Protein AF-A0A1G0W9W9-F1 (afdb_monomer)

Solvent-accessible surface area (backbone atoms only — not comparable to full-atom values): 16461 Å² total; per-residue (Å²): 134,57,73,71,57,54,53,54,52,51,52,52,53,52,51,53,50,53,55,48,58,67,62,66,72,77,67,80,87,72,72,80,89,82,74,87,64,84,67,51,74,47,77,46,86,57,93,83,58,55,64,59,57,55,65,67,65,47,55,90,86,20,30,34,41,38,35,51,58,40,80,44,78,30,82,60,52,39,74,47,72,62,41,34,35,32,45,37,36,29,86,69,15,29,45,29,48,43,72,65,49,23,41,17,54,31,35,37,27,40,87,48,90,68,68,84,51,76,32,38,46,35,38,41,32,36,33,35,35,37,38,42,28,95,45,37,86,38,47,28,17,89,91,41,71,84,41,51,7,12,26,33,32,37,28,19,31,31,44,35,39,40,31,44,32,40,22,28,30,8,43,20,26,15,36,36,39,27,63,60,24,32,47,35,39,39,33,53,29,39,16,27,49,9,55,24,24,13,34,35,43,29,30,28,36,46,33,41,38,32,47,33,39,18,30,51,5,49,25,24,14,30,38,38,27,58,67,21,33,47,33,37,41,33,52,30,38,23,34,45,8,52,25,27,18,33,40,37,25,17,24,32,41,39,36,40,34,42,34,41,24,31,47,8,60,25,23,18,26,43,34,24,38,28,91,88,47,48,83,79,22,18,42,24,47,29,40,38,34,51,28,36,21,32,45,6,58,19,26,17,31,32,40,56,34,43,23,96,34,14,40,69,24,38,42,28,51,23,40,24,33,51,10,68,70,21,54,66,43,68,38,86,68,35,51,75,48,76,44,77,55,48,77,48,73,32,102,82,45,76,84,82,67,86,73,129

pLDDT: mean 89.4, std 17.79, range [30.48, 98.94]

Foldseek 3Di:
DDPVVVVVVVVVVVVVVVVVVVVVVPDDPPPDPDPPPPFDEAEDDDQPPDLQVVQVPHDQCEGEYEYEADEHEDQEAHENAAEHYEYEYDQNAEYEYDAANQAANYEYHDLDLQGPDEYEHYEYDNYEQALQQVRYDDQARPVRRSGGQENYEAERYEHYEYEHYEFENTNEEHYEHEHAYEQYEAYLYEFEHYQEESYEYENYENHEHENYEQEHHLYEPYEEDHAYEHYEYEDYEQYQHNEEPYEYWQYEHYEYYQYEQENYAEESYEFAYDPPCRLAGGYEQYEYYAYEQYQYQYESYEAHHACNRYPNAEYELYEAYNHNHAHYYYPPNHDYHYYNYHGDDRPDDDDPPPDD

Secondary structure (DSSP, 8-state):
--HHHHHHHHHHHHHHHHHHHHHSS-S---------S---EEEE-STTS-HHHHHHHS-TT-EEEEE-SSEEEESS-EEE-SSSEEEEEPTT-EEEEPTT--S-SEEEE--SSS----EEEEEEEEEEEE--GGG---SEETTEEEEE--SEEEESEEEEEEEEEEEES-SS-SEEEESS-EEEEEES-EEES-SS-SEEEES-EEEEEES-EEES-SS-SEEEESSEEEEEEEEEEEES-SS-SEEEESEEEEEEEEEEEE--SS-SEEEE--SS-TTT--EES-EEES-EEES-SSEEEEEES-TTTS---EEES-EEES-SSEEEEE-TT---EEES-EEPPBTTB----S--

Radius of gyration: 22.19 Å; Cα contacts (8 Å, |Δi|>4): 1081; chains: 1; bounding box: 54×60×64 Å

Mean predicted aligned error: 8.37 Å

Nearest PDB structures (foldseek):
  4ozz-assembly1_A  TM=6.370E-01  e=8.662E-08  Pseudomonas syringae pv. tomato str. DC3000
  4nk8-assembly1_A  TM=6.389E-01  e=3.106E-07  Pseudomonas syringae pv. tomato str. DC3000
  4ozy-assembly1_A  TM=6.019E-01  e=2.588E-07  Pseudomonas syringae pv. tomato str. DC3000
  4nk6-assembly1_A  TM=5.622E-01  e=3.403E-07  Pseudomonas syringae pv. tomato str. DC3000
  6k0p-assembly1_A  TM=4.111E-01  e=3.483E-06  Paenibacillus glycanilyticus

Structure (mmCIF, N/CA/C/O backbone):
data_AF-A0A1G0W9W9-F1
#
_entry.id   AF-A0A1G0W9W9-F1
#
loop_
_atom_site.group_PDB
_atom_site.id
_atom_site.type_symbol
_atom_site.label_atom_id
_atom_site.label_alt_id
_atom_site.label_comp_id
_atom_site.label_asym_id
_atom_site.label_entity_id
_atom_site.label_seq_id
_atom_site.pdbx_PDB_ins_code
_atom_site.Cartn_x
_atom_site.Cartn_y
_atom_site.Cartn_z
_atom_site.occupancy
_atom_site.B_iso_or_equiv
_atom_site.auth_seq_id
_atom_site.auth_comp_id
_atom_site.auth_asym_id
_atom_site.auth_atom_id
_atom_site.pdbx_PDB_model_num
ATOM 1 N N . MET A 1 1 ? -1.736 -42.263 -34.785 1.00 54.22 1 MET A N 1
ATOM 2 C CA . MET A 1 1 ? -1.960 -41.040 -33.979 1.00 54.22 1 MET A CA 1
ATOM 3 C C . MET A 1 1 ? -0.747 -40.131 -34.128 1.00 54.22 1 MET A C 1
ATOM 5 O O . MET A 1 1 ? 0.348 -40.535 -33.760 1.00 54.22 1 MET A O 1
ATOM 9 N N . THR A 1 2 ? -0.911 -38.969 -34.761 1.00 72.06 2 THR A N 1
ATOM 10 C CA . THR A 1 2 ? 0.192 -38.062 -35.127 1.00 72.06 2 THR A CA 1
ATOM 11 C C . THR A 1 2 ? 0.822 -37.399 -33.897 1.00 72.06 2 THR A C 1
ATOM 13 O O . THR A 1 2 ? 0.166 -37.208 -32.874 1.00 72.06 2 THR A O 1
ATOM 16 N N . ILE A 1 3 ? 2.099 -37.015 -33.993 1.00 67.00 3 ILE A N 1
ATOM 17 C CA . ILE A 1 3 ? 2.870 -36.366 -32.912 1.00 67.00 3 ILE A CA 1
ATOM 18 C C . ILE A 1 3 ? 2.144 -35.121 -32.357 1.00 67.00 3 ILE A C 1
ATOM 20 O O . ILE A 1 3 ? 2.096 -34.923 -31.145 1.00 67.00 3 ILE A O 1
ATOM 24 N N . LYS A 1 4 ? 1.453 -34.352 -33.215 1.00 58.56 4 LYS A N 1
ATOM 25 C CA . LYS A 1 4 ? 0.590 -33.223 -32.805 1.00 58.56 4 LYS A CA 1
ATOM 26 C C . LYS A 1 4 ? -0.559 -33.625 -31.868 1.00 58.56 4 LYS A C 1
ATOM 28 O O . LYS A 1 4 ? -0.912 -32.860 -30.975 1.00 58.56 4 LYS A O 1
ATOM 33 N N . MET A 1 5 ? -1.132 -34.814 -32.048 1.00 60.19 5 MET A N 1
ATOM 34 C CA . MET A 1 5 ? -2.206 -35.334 -31.195 1.00 60.19 5 MET A CA 1
ATOM 35 C C . MET A 1 5 ? -1.681 -35.764 -29.820 1.00 60.19 5 MET A C 1
ATOM 37 O O . MET A 1 5 ? -2.360 -35.552 -28.821 1.00 60.19 5 MET A O 1
ATOM 41 N N . ARG A 1 6 ? -0.456 -36.305 -29.750 1.00 65.94 6 ARG A N 1
ATOM 42 C CA . ARG A 1 6 ? 0.184 -36.680 -28.476 1.00 65.94 6 ARG A CA 1
ATOM 43 C C . ARG A 1 6 ? 0.544 -35.456 -27.626 1.00 65.94 6 ARG A C 1
ATOM 45 O O . ARG A 1 6 ? 0.323 -35.483 -26.423 1.00 65.94 6 ARG A O 1
ATOM 52 N N . ILE A 1 7 ? 1.003 -34.366 -28.248 1.00 68.00 7 ILE A N 1
ATOM 53 C CA . ILE A 1 7 ? 1.336 -33.112 -27.544 1.00 68.00 7 ILE A CA 1
ATOM 54 C C . ILE A 1 7 ? 0.077 -32.426 -26.990 1.00 68.00 7 ILE A C 1
ATOM 56 O O . ILE A 1 7 ? 0.079 -31.979 -25.847 1.00 68.00 7 ILE A O 1
ATOM 60 N N . ARG A 1 8 ? -1.028 -32.392 -27.752 1.00 67.06 8 ARG A N 1
ATOM 61 C CA . ARG A 1 8 ? -2.310 -31.853 -27.257 1.00 67.06 8 ARG A CA 1
ATOM 62 C C . ARG A 1 8 ? -2.878 -32.659 -26.087 1.00 67.06 8 ARG A C 1
ATOM 64 O O . ARG A 1 8 ? -3.382 -32.061 -25.143 1.00 67.06 8 ARG A O 1
ATOM 71 N N . PHE A 1 9 ? -2.758 -33.984 -26.133 1.00 72.81 9 PHE A N 1
ATOM 72 C CA . PHE A 1 9 ? -3.233 -34.857 -25.060 1.00 72.81 9 PHE A CA 1
ATOM 73 C C . PHE A 1 9 ? -2.388 -34.708 -23.783 1.00 72.81 9 PHE A C 1
ATOM 75 O O . PHE A 1 9 ? -2.935 -34.597 -22.690 1.00 72.81 9 PHE A O 1
ATOM 82 N N . LEU A 1 10 ? -1.061 -34.594 -23.920 1.00 68.56 10 LEU A N 1
ATOM 83 C CA . LEU A 1 10 ? -0.155 -34.326 -22.797 1.00 68.56 10 LEU A CA 1
ATOM 84 C C . LEU A 1 10 ? -0.389 -32.944 -22.168 1.00 68.56 10 LEU A C 1
ATOM 86 O O . LEU A 1 10 ? -0.399 -32.843 -20.946 1.00 68.56 10 LEU A O 1
ATOM 90 N N . LEU A 1 11 ? -0.650 -31.902 -22.967 1.00 63.97 11 LEU A N 1
ATOM 91 C CA . LEU A 1 11 ? -0.975 -30.560 -22.458 1.00 63.97 11 LEU A CA 1
ATOM 92 C C . LEU A 1 11 ? -2.325 -30.511 -21.725 1.00 63.97 11 LEU A C 1
ATOM 94 O O . LEU A 1 11 ? -2.441 -29.804 -20.727 1.00 63.97 11 LEU A O 1
ATOM 98 N N . GLN A 1 12 ? -3.329 -31.274 -22.172 1.00 61.72 12 GLN A N 1
ATOM 99 C CA . GLN A 1 12 ? -4.609 -31.388 -21.461 1.00 61.72 12 GLN A CA 1
ATOM 100 C C . GLN A 1 12 ? -4.469 -32.135 -20.129 1.00 61.72 12 GLN A C 1
ATOM 102 O O . GLN A 1 12 ? -5.057 -31.707 -19.138 1.00 61.72 12 GLN A O 1
ATOM 107 N N . ILE A 1 13 ? -3.646 -33.187 -20.072 1.00 68.75 13 ILE A N 1
ATOM 108 C CA . ILE A 1 13 ? -3.333 -33.895 -18.821 1.00 68.75 13 ILE A CA 1
ATOM 109 C C . ILE A 1 13 ? -2.539 -32.991 -17.862 1.00 68.75 13 ILE A C 1
ATOM 111 O O . ILE A 1 13 ? -2.836 -32.965 -16.670 1.00 68.75 13 ILE A O 1
ATOM 115 N N . TYR A 1 14 ? -1.592 -32.190 -18.369 1.00 61.94 14 TYR A N 1
ATOM 116 C CA . TYR A 1 14 ? -0.829 -31.234 -17.555 1.00 61.94 14 TYR A CA 1
ATOM 117 C C . TYR A 1 14 ? -1.710 -30.102 -16.995 1.00 61.94 14 TYR A C 1
ATOM 119 O O . TYR A 1 14 ? -1.570 -29.734 -15.832 1.00 61.94 14 TYR A O 1
ATOM 127 N N . MET A 1 15 ? -2.664 -29.592 -17.784 1.00 58.16 15 MET A N 1
ATOM 128 C CA . MET A 1 15 ? -3.666 -28.616 -17.326 1.00 58.16 15 MET A CA 1
ATOM 129 C C . MET A 1 15 ? -4.591 -29.198 -16.248 1.00 58.16 15 MET A C 1
ATOM 131 O O . MET A 1 15 ? -4.849 -28.535 -15.248 1.00 58.16 15 MET A O 1
ATOM 135 N N . LEU A 1 16 ? -5.045 -30.446 -16.401 1.00 50.03 16 LEU A N 1
ATOM 136 C CA . LEU A 1 16 ? -5.872 -31.127 -15.395 1.00 50.03 16 LEU A CA 1
ATOM 137 C C . LEU A 1 16 ? -5.101 -31.408 -14.094 1.00 50.03 16 LEU A C 1
ATOM 139 O O . LEU A 1 16 ? -5.662 -31.255 -13.011 1.00 50.03 16 LEU A O 1
ATOM 143 N N . LEU A 1 17 ? -3.807 -31.735 -14.176 1.00 47.09 17 LEU A N 1
ATOM 144 C CA . LEU A 1 17 ? -2.950 -31.925 -13.001 1.00 47.09 17 LEU A CA 1
ATOM 145 C C . LEU A 1 17 ? -2.667 -30.612 -12.257 1.00 47.09 17 LEU A C 1
ATOM 147 O O . LEU A 1 17 ? -2.737 -30.604 -11.029 1.00 47.09 17 LEU A O 1
ATOM 151 N N . ILE A 1 18 ? -2.441 -29.497 -12.963 1.00 51.28 18 ILE A N 1
ATOM 152 C CA . ILE A 1 18 ? -2.250 -28.172 -12.341 1.00 51.28 18 ILE A CA 1
ATOM 153 C C . ILE A 1 18 ? -3.542 -27.690 -11.667 1.00 51.28 18 ILE A C 1
ATOM 155 O O . ILE A 1 18 ? -3.496 -27.210 -10.536 1.00 51.28 18 ILE A O 1
ATOM 159 N N . VAL A 1 19 ? -4.706 -27.890 -12.296 1.00 45.34 19 VAL A N 1
ATOM 160 C CA . VAL A 1 19 ? -6.006 -27.558 -11.685 1.00 45.34 19 VAL A CA 1
ATOM 161 C C . VAL A 1 19 ? -6.286 -28.442 -10.460 1.00 45.34 19 VAL A C 1
ATOM 163 O O . VAL A 1 19 ? -6.814 -27.949 -9.465 1.00 45.34 19 VAL A O 1
ATOM 166 N N . SER A 1 20 ? -5.855 -29.711 -10.460 1.00 45.03 20 SER A N 1
ATOM 167 C CA . SER A 1 20 ? -5.954 -30.571 -9.270 1.00 45.03 20 SER A CA 1
ATOM 168 C C . SER A 1 20 ? -4.994 -30.152 -8.145 1.00 45.03 20 SER A C 1
ATOM 170 O O . SER A 1 20 ? -5.390 -30.150 -6.982 1.00 45.03 20 SER A O 1
ATOM 172 N N . LEU A 1 21 ? -3.772 -29.695 -8.451 1.00 36.91 21 LEU A N 1
ATOM 173 C CA . LEU A 1 21 ? -2.824 -29.227 -7.427 1.00 36.91 21 LEU A CA 1
ATOM 174 C C . LEU A 1 21 ? -3.274 -27.911 -6.764 1.00 36.91 21 LEU A C 1
ATOM 176 O O . LEU A 1 21 ? -3.042 -27.708 -5.571 1.00 36.91 21 LEU A O 1
ATOM 180 N N . VAL A 1 22 ? -3.969 -27.046 -7.510 1.00 41.12 22 VAL A N 1
ATOM 181 C CA . VAL A 1 22 ? -4.561 -25.805 -6.979 1.00 41.12 22 VAL A CA 1
ATOM 182 C C . VAL A 1 22 ? -5.799 -26.092 -6.116 1.00 41.12 22 VAL A C 1
ATOM 184 O O . VAL A 1 22 ? -6.041 -25.386 -5.144 1.00 41.12 22 VAL A O 1
ATOM 187 N N . MET A 1 23 ? -6.543 -27.169 -6.392 1.00 39.06 23 MET A N 1
ATOM 188 C CA . MET A 1 23 ? -7.737 -27.542 -5.614 1.00 39.06 23 MET A CA 1
ATOM 189 C C . MET A 1 23 ? -7.445 -28.452 -4.408 1.00 39.06 23 MET A C 1
ATOM 191 O O . MET A 1 23 ? -8.298 -28.582 -3.534 1.00 39.06 23 MET A O 1
ATOM 195 N N . THR A 1 24 ? -6.243 -29.036 -4.300 1.00 35.75 24 THR A N 1
ATOM 196 C CA . THR A 1 24 ? -5.869 -29.934 -3.181 1.00 35.75 24 THR A CA 1
ATOM 197 C C . THR A 1 24 ? -4.899 -29.304 -2.171 1.00 35.75 24 THR A C 1
ATOM 199 O O . THR A 1 24 ? -4.414 -29.976 -1.269 1.00 35.75 24 THR A O 1
ATOM 202 N N . SER A 1 25 ? -4.636 -27.998 -2.270 1.00 35.75 25 SER A N 1
ATOM 203 C CA . SER A 1 25 ? -3.952 -27.220 -1.218 1.00 35.75 25 SER A CA 1
ATOM 204 C C . SER A 1 25 ? -4.930 -26.484 -0.286 1.00 35.75 25 SER A C 1
ATOM 206 O O . SER A 1 25 ? -4.513 -25.806 0.651 1.00 35.75 25 SER A O 1
ATOM 208 N N . CYS A 1 26 ? -6.238 -26.693 -0.471 1.00 36.62 26 CYS A N 1
ATOM 209 C CA . CYS A 1 26 ? -7.288 -26.269 0.452 1.00 36.62 26 CYS A CA 1
ATOM 210 C C . CYS A 1 26 ? -7.752 -27.455 1.314 1.00 36.62 26 CYS A C 1
ATOM 212 O O . CYS A 1 26 ? -8.898 -27.890 1.270 1.00 36.62 26 CYS A O 1
ATOM 214 N N . SER A 1 27 ? -6.835 -28.013 2.099 1.00 32.69 27 SER A N 1
ATOM 215 C CA . SER A 1 27 ? -7.181 -28.911 3.199 1.00 32.69 27 SER A CA 1
ATOM 216 C C . SER A 1 27 ? -6.321 -28.564 4.406 1.00 32.69 27 SER A C 1
ATOM 218 O O . SER A 1 27 ? -5.159 -28.945 4.507 1.00 32.69 27 SER A O 1
ATOM 220 N N . THR A 1 28 ? -6.939 -27.800 5.308 1.00 37.16 28 THR A N 1
ATOM 221 C CA . THR A 1 28 ? -6.701 -27.829 6.756 1.00 37.16 28 THR A CA 1
ATOM 222 C C . THR A 1 28 ? -5.246 -27.720 7.220 1.00 37.16 28 THR A C 1
ATOM 224 O O . THR A 1 28 ? -4.683 -28.669 7.759 1.00 37.16 28 THR A O 1
ATOM 227 N N . LEU A 1 29 ? -4.704 -26.499 7.215 1.00 32.25 29 LEU A N 1
ATOM 228 C CA . LEU A 1 29 ? -3.914 -26.045 8.364 1.00 32.25 29 LEU A CA 1
ATOM 229 C C . LEU A 1 29 ? -4.889 -25.598 9.464 1.00 32.25 29 LEU A C 1
ATOM 231 O O . LEU A 1 29 ? -5.073 -24.417 9.743 1.00 32.25 29 LEU A O 1
ATOM 235 N N . SER A 1 30 ? -5.539 -26.584 10.087 1.00 34.59 30 SER A N 1
ATOM 236 C CA . SER A 1 30 ? -6.033 -26.435 11.452 1.00 34.59 30 SER A CA 1
ATOM 237 C C . SER A 1 30 ? -4.788 -26.323 12.325 1.00 34.59 30 SER A C 1
ATOM 239 O O . SER A 1 30 ? -4.122 -27.313 12.630 1.00 34.59 30 SER A O 1
ATOM 241 N N . ARG A 1 31 ? -4.394 -25.087 12.638 1.00 38.12 31 ARG A N 1
ATOM 242 C CA . ARG A 1 31 ? -3.356 -24.848 13.632 1.00 38.12 31 ARG A CA 1
ATOM 243 C C . ARG A 1 31 ? -3.901 -25.373 14.955 1.00 38.12 31 ARG A C 1
ATOM 245 O O . ARG A 1 31 ? -4.986 -24.979 15.377 1.00 38.12 31 ARG A O 1
ATOM 252 N N . GLY A 1 32 ? -3.150 -26.302 15.543 1.00 30.48 32 GLY A N 1
ATOM 253 C CA . GLY A 1 32 ? -3.469 -26.972 16.792 1.00 30.48 32 GLY A CA 1
ATOM 254 C C . GLY A 1 32 ? -4.015 -26.000 17.829 1.00 30.48 32 GLY A C 1
ATOM 255 O O . GLY A 1 32 ? -3.362 -25.035 18.219 1.00 30.48 32 GLY A O 1
ATOM 256 N N . ASN A 1 33 ? -5.240 -26.299 18.237 1.00 40.00 33 ASN A N 1
ATOM 257 C CA . ASN A 1 33 ? -5.979 -25.681 19.313 1.00 40.00 33 ASN A CA 1
ATOM 258 C C . ASN A 1 33 ? -5.228 -25.916 20.637 1.00 40.00 33 ASN A C 1
ATOM 260 O O . ASN A 1 33 ? -5.375 -26.953 21.280 1.00 40.00 33 ASN A O 1
ATOM 264 N N . LYS A 1 34 ? -4.375 -24.963 21.008 1.00 35.72 34 LYS A N 1
ATOM 265 C CA . LYS A 1 34 ? -3.875 -24.742 22.368 1.00 35.72 34 LYS A CA 1
ATOM 266 C C . LYS A 1 34 ? -3.797 -23.231 22.565 1.00 35.72 34 LYS A C 1
ATOM 268 O O . LYS A 1 34 ? -2.730 -22.671 22.379 1.00 35.72 34 LYS A O 1
ATOM 273 N N . ASP A 1 35 ? -4.968 -22.612 22.751 1.00 40.09 35 ASP A N 1
ATOM 274 C CA . ASP A 1 35 ? -5.207 -21.337 23.471 1.00 40.09 35 ASP A CA 1
ATOM 275 C C . ASP A 1 35 ? -6.646 -20.804 23.251 1.00 40.09 35 ASP A C 1
ATOM 277 O O . ASP A 1 35 ? -6.881 -19.603 23.179 1.00 40.09 35 ASP A O 1
ATOM 281 N N . SER A 1 36 ? -7.663 -21.676 23.168 1.00 42.88 36 SER A N 1
ATOM 282 C CA . SER A 1 36 ? -9.076 -21.252 23.239 1.00 42.88 36 SER A CA 1
ATOM 283 C C . SER A 1 36 ? -9.572 -21.187 24.688 1.00 42.88 36 SER A C 1
ATOM 285 O O . SER A 1 36 ? -10.589 -21.771 25.048 1.00 42.88 36 SER A O 1
ATOM 287 N N . LYS A 1 37 ? -8.848 -20.457 25.544 1.00 48.41 37 LYS A N 1
ATOM 288 C CA . LYS A 1 37 ? -9.525 -19.803 26.669 1.00 48.41 37 LYS A CA 1
ATOM 289 C C . LYS A 1 37 ? -10.278 -18.623 26.065 1.00 48.41 37 LYS A C 1
ATOM 291 O O . LYS A 1 37 ? -9.648 -17.830 25.371 1.00 48.41 37 LYS A O 1
ATOM 296 N N . ASP A 1 38 ? -11.594 -18.581 26.265 1.00 61.22 38 ASP A N 1
ATOM 297 C CA . ASP A 1 38 ? -12.534 -17.595 25.721 1.00 61.22 38 ASP A CA 1
ATOM 298 C C . ASP A 1 38 ? -11.916 -16.193 25.625 1.00 61.22 38 ASP A C 1
ATOM 300 O O . ASP A 1 38 ? -11.825 -15.469 26.617 1.00 61.22 38 ASP A O 1
ATOM 304 N N . GLN A 1 39 ? -11.450 -15.809 24.431 1.00 72.56 39 GLN A N 1
ATOM 305 C CA . GLN A 1 39 ? -11.033 -14.429 24.223 1.00 72.56 39 GLN A CA 1
ATOM 306 C C . GLN A 1 39 ? -12.282 -13.546 24.313 1.00 72.56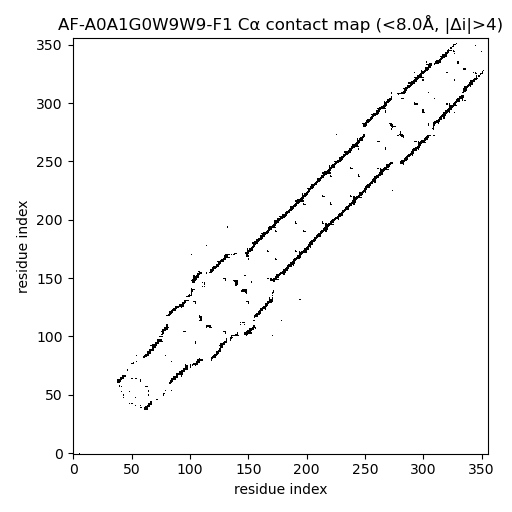 39 GLN A C 1
ATOM 308 O O . GLN A 1 39 ? -13.298 -13.893 23.703 1.00 72.56 39 GLN A O 1
ATOM 313 N N . PRO A 1 40 ? -12.220 -12.408 25.026 1.00 84.62 40 PRO A N 1
ATOM 314 C CA . PRO A 1 40 ? -13.343 -11.489 25.149 1.00 84.62 40 PRO A CA 1
ATOM 315 C C . PRO A 1 40 ? -13.926 -11.150 23.775 1.00 84.62 40 PRO A C 1
ATOM 317 O O . PRO A 1 40 ? -13.195 -10.733 22.874 1.00 84.62 40 PRO A O 1
ATOM 320 N N . LEU A 1 41 ? -15.233 -11.353 23.611 1.00 89.75 41 LEU A N 1
ATOM 321 C CA . LEU A 1 41 ? -15.965 -11.108 22.371 1.00 89.75 41 LEU A CA 1
ATOM 322 C C . LEU A 1 41 ? -17.104 -10.128 22.644 1.00 89.75 41 LEU A C 1
ATOM 324 O O . LEU A 1 41 ? -18.006 -10.420 23.427 1.00 89.75 41 LEU A O 1
ATOM 328 N N . ILE A 1 42 ? -17.084 -8.989 21.960 1.00 86.19 42 ILE A N 1
ATOM 329 C CA . ILE A 1 42 ? -18.179 -8.020 21.961 1.00 86.19 42 ILE A CA 1
ATOM 330 C C . ILE A 1 42 ? -18.840 -8.059 20.589 1.00 86.19 42 ILE A C 1
ATOM 332 O O . ILE A 1 42 ? -18.188 -7.804 19.578 1.00 86.19 42 ILE A O 1
ATOM 336 N N . VAL A 1 43 ? -20.136 -8.370 20.553 1.00 85.06 43 VAL A N 1
ATOM 337 C CA . VAL A 1 43 ? -20.934 -8.406 19.321 1.00 85.06 43 VAL A CA 1
ATOM 338 C C . VAL A 1 43 ? -21.732 -7.113 19.187 1.00 85.06 43 VAL A C 1
ATOM 340 O O . VAL A 1 43 ? -22.489 -6.751 20.085 1.00 85.06 43 VAL A O 1
ATOM 343 N N . ILE A 1 44 ? -21.590 -6.437 18.049 1.00 84.81 44 ILE A N 1
ATOM 344 C CA . ILE A 1 44 ? -22.249 -5.162 17.754 1.00 84.81 44 ILE A CA 1
ATOM 345 C C . ILE A 1 44 ? -23.440 -5.403 16.827 1.00 84.81 44 ILE A C 1
ATOM 347 O O . ILE A 1 44 ? -23.269 -5.716 15.645 1.00 84.81 44 ILE A O 1
ATOM 351 N N . LEU A 1 45 ? -24.653 -5.231 17.364 1.00 76.81 45 LEU A N 1
ATOM 352 C CA . LEU A 1 45 ? -25.912 -5.551 16.680 1.00 76.81 45 LEU A CA 1
ATOM 353 C C . LEU A 1 45 ? -26.595 -4.315 16.067 1.00 76.81 45 LEU A C 1
ATOM 355 O O . LEU A 1 45 ? -27.196 -4.409 14.998 1.00 76.81 45 LEU A O 1
ATOM 359 N N . SER A 1 46 ? -26.510 -3.142 16.703 1.00 71.31 46 SER A N 1
ATOM 360 C CA . SER A 1 46 ? -27.351 -1.977 16.372 1.00 71.31 46 SER A CA 1
ATOM 361 C C . SER A 1 46 ? -26.546 -0.707 16.060 1.00 71.31 46 SER A C 1
ATOM 363 O O . SER A 1 46 ? -25.322 -0.706 16.156 1.00 71.31 46 SER A O 1
ATOM 365 N N . ASP A 1 47 ? -27.201 0.326 15.519 1.00 64.31 47 ASP A N 1
ATOM 366 C CA . ASP A 1 47 ? -26.544 1.579 15.090 1.00 64.31 47 ASP A CA 1
ATOM 367 C C . ASP A 1 47 ? -26.185 2.485 16.282 1.00 64.31 47 ASP A C 1
ATOM 369 O O . ASP A 1 47 ? -25.387 3.409 16.146 1.00 64.31 47 ASP A O 1
ATOM 373 N N . SER A 1 48 ? -26.760 2.212 17.459 1.00 46.19 48 SER A N 1
ATOM 374 C CA . SER A 1 48 ? -26.507 2.926 18.717 1.00 46.19 48 SER A CA 1
ATOM 375 C C . SER A 1 48 ? -25.260 2.446 19.467 1.00 46.19 48 SER A C 1
ATOM 377 O O . SER A 1 48 ? -24.808 3.109 20.405 1.00 46.19 48 SER A O 1
ATOM 379 N N . ASP A 1 49 ? -24.685 1.319 19.054 1.00 59.38 49 ASP A N 1
ATOM 380 C CA . ASP A 1 49 ? -23.515 0.726 19.687 1.00 59.38 49 ASP A CA 1
ATOM 381 C C . ASP A 1 49 ? -22.256 1.355 19.082 1.00 59.38 49 ASP A C 1
ATOM 383 O O . ASP A 1 49 ? -21.789 0.984 18.006 1.00 59.38 49 ASP A O 1
ATOM 387 N N . ASN A 1 50 ? -21.723 2.374 19.758 1.00 83.88 50 ASN A N 1
ATOM 388 C CA . ASN A 1 50 ? -20.510 3.060 19.327 1.00 83.88 50 ASN A CA 1
ATOM 389 C C . ASN A 1 50 ? -19.347 2.047 19.305 1.00 83.88 50 ASN A C 1
ATOM 391 O O . ASN A 1 50 ? -18.838 1.664 20.357 1.00 83.88 50 ASN A O 1
ATOM 395 N N . ILE A 1 51 ? -18.941 1.612 18.107 1.00 94.94 51 ILE A N 1
ATOM 396 C CA . ILE A 1 51 ? -17.867 0.629 17.879 1.00 94.94 51 ILE A CA 1
ATOM 397 C C . ILE A 1 51 ? -16.596 1.024 18.646 1.00 94.94 51 ILE A C 1
ATOM 399 O O . ILE A 1 51 ? -15.931 0.166 19.225 1.00 94.94 51 ILE A O 1
ATOM 403 N N . GLN A 1 52 ? -16.295 2.324 18.748 1.00 95.56 52 GLN A N 1
ATOM 404 C CA . GLN A 1 52 ? -15.165 2.804 19.540 1.00 95.56 52 GLN A CA 1
ATOM 405 C C . GLN A 1 52 ? -15.322 2.488 21.030 1.00 95.56 52 GLN A C 1
ATOM 407 O O . GLN A 1 52 ? -14.348 2.119 21.680 1.00 95.56 52 GLN A O 1
ATOM 412 N N . LYS A 1 53 ? -16.534 2.600 21.592 1.00 93.75 53 LYS A N 1
ATOM 413 C CA . LYS A 1 53 ? -16.787 2.199 22.986 1.00 93.75 53 LYS A CA 1
ATOM 414 C C . LYS A 1 53 ? -16.530 0.710 23.178 1.00 93.75 53 LYS A C 1
ATOM 416 O O . LYS A 1 53 ? -15.914 0.354 24.173 1.00 93.75 53 LYS A O 1
ATOM 421 N N . ALA A 1 54 ? -16.929 -0.132 22.224 1.00 95.12 54 ALA A N 1
ATOM 422 C CA . ALA A 1 54 ? -16.652 -1.564 22.276 1.00 95.12 54 ALA A CA 1
ATOM 423 C C . ALA A 1 54 ? -15.143 -1.848 22.273 1.00 95.12 54 ALA A C 1
ATOM 425 O O . ALA A 1 54 ? -14.653 -2.528 23.172 1.00 95.12 54 ALA A O 1
ATOM 426 N N . ILE A 1 55 ? -14.396 -1.237 21.345 1.00 96.06 55 ILE A N 1
ATOM 427 C CA . ILE A 1 55 ? -12.926 -1.325 21.285 1.00 96.06 55 ILE A CA 1
ATOM 428 C C . ILE A 1 55 ? -12.297 -0.896 22.620 1.00 96.06 55 ILE A C 1
ATOM 430 O O . ILE A 1 55 ? -11.428 -1.592 23.148 1.00 96.06 55 ILE A O 1
ATOM 434 N N . ASN A 1 56 ? -12.759 0.225 23.181 1.00 95.44 56 ASN A N 1
ATOM 435 C CA . ASN A 1 56 ? -12.254 0.777 24.438 1.00 95.44 56 ASN A CA 1
ATOM 436 C C . ASN A 1 56 ? -12.629 -0.068 25.666 1.00 95.44 56 ASN A C 1
ATOM 438 O O . ASN A 1 56 ? -11.922 -0.014 26.666 1.00 95.44 56 ASN A O 1
ATOM 442 N N . SER A 1 57 ? -13.739 -0.810 25.608 1.00 95.06 57 SER A N 1
ATOM 443 C CA . SER A 1 57 ? -14.254 -1.619 26.723 1.00 95.06 57 SER A CA 1
ATOM 444 C C . SER A 1 57 ? -13.653 -3.019 26.818 1.00 95.06 57 SER A C 1
ATOM 446 O O . SER A 1 57 ? -13.867 -3.703 27.816 1.00 95.06 57 SER A O 1
ATOM 448 N N . LEU A 1 58 ? -12.915 -3.456 25.794 1.00 95.88 58 LEU A N 1
ATOM 449 C CA . LEU A 1 58 ? -12.179 -4.711 25.859 1.00 95.88 58 LEU A CA 1
ATOM 450 C C . LEU A 1 58 ? -11.164 -4.665 27.028 1.00 95.88 58 LEU A C 1
ATOM 452 O O . LEU A 1 58 ? -10.584 -3.611 27.304 1.00 95.88 58 LEU A O 1
ATOM 456 N N . PRO A 1 59 ? -10.898 -5.792 27.704 1.00 96.00 59 PRO A N 1
ATOM 457 C CA . PRO A 1 59 ? -9.966 -5.838 28.834 1.00 96.00 59 PRO A CA 1
ATOM 458 C C . PRO A 1 59 ? -8.508 -5.714 28.366 1.00 96.00 59 PRO A C 1
ATOM 460 O O . PRO A 1 59 ? -8.240 -5.712 27.166 1.00 96.00 59 PRO A O 1
ATOM 463 N N . GLU A 1 60 ? -7.549 -5.515 29.271 1.00 93.12 60 GLU A N 1
ATOM 464 C CA . GLU A 1 60 ? -6.149 -5.203 28.917 1.00 93.12 60 GLU A CA 1
ATOM 465 C C . GLU A 1 60 ? -5.472 -6.279 28.054 1.00 93.12 60 GLU A C 1
ATOM 467 O O . GLU A 1 60 ? -4.687 -5.955 27.161 1.00 93.12 60 GLU A O 1
ATOM 472 N N . GLU A 1 61 ? -5.828 -7.547 28.254 1.00 94.88 61 GLU A N 1
ATOM 473 C CA . GLU A 1 61 ? -5.374 -8.682 27.449 1.00 94.88 61 GLU A CA 1
ATOM 474 C C . GLU A 1 61 ? -5.877 -8.651 25.996 1.00 94.88 61 GLU A C 1
ATOM 476 O O . GLU A 1 61 ? -5.346 -9.370 25.149 1.00 94.88 61 GLU A O 1
ATOM 481 N N . GLY A 1 62 ? -6.855 -7.795 25.689 1.00 96.81 62 GLY A N 1
ATOM 482 C CA . GLY A 1 62 ? -7.417 -7.606 24.359 1.00 96.81 62 GLY A CA 1
ATOM 483 C C . GLY A 1 62 ? -8.724 -8.356 24.132 1.00 96.81 62 GLY A C 1
ATOM 484 O O . GLY A 1 62 ? -9.474 -8.650 25.059 1.00 96.81 62 GLY A O 1
ATOM 485 N N . GLY A 1 63 ? -9.029 -8.621 22.866 1.00 97.31 63 GLY A N 1
ATOM 486 C CA . GLY A 1 63 ? -10.230 -9.344 22.466 1.00 97.31 63 GLY A CA 1
ATOM 487 C C . GLY A 1 63 ? -10.736 -8.945 21.087 1.00 97.31 63 GLY A C 1
ATOM 488 O O . GLY A 1 63 ? -10.046 -8.286 20.306 1.00 97.31 63 GLY A O 1
ATOM 489 N N . THR A 1 64 ? -11.954 -9.379 20.785 1.00 97.94 64 THR A N 1
ATOM 490 C CA . THR A 1 64 ? -12.589 -9.227 19.479 1.00 97.94 64 THR A CA 1
ATOM 491 C C . THR A 1 64 ? -13.821 -8.343 19.580 1.00 97.94 64 THR A C 1
ATOM 493 O O . THR A 1 64 ? -14.723 -8.606 20.373 1.00 97.94 64 THR A O 1
ATOM 496 N N . VAL A 1 65 ? -13.888 -7.329 18.725 1.00 97.19 65 VAL A N 1
ATOM 497 C CA . VAL A 1 65 ? -15.126 -6.633 18.383 1.00 97.19 65 VAL A CA 1
ATOM 498 C C . VAL A 1 65 ? -15.630 -7.223 17.073 1.00 97.19 65 VAL A C 1
ATOM 500 O O . VAL A 1 65 ? -14.984 -7.080 16.034 1.00 97.19 65 VAL A O 1
ATOM 503 N N . PHE A 1 66 ? -16.767 -7.909 17.136 1.00 97.00 66 PHE A N 1
ATOM 504 C CA . PHE A 1 66 ? -17.417 -8.522 15.986 1.00 97.00 66 PHE A CA 1
ATOM 505 C C . PHE A 1 66 ? -18.610 -7.679 15.537 1.00 97.00 66 PHE A C 1
ATOM 507 O O . PHE A 1 66 ? -19.510 -7.378 16.325 1.00 97.00 66 PHE A O 1
ATOM 514 N N . LEU A 1 67 ? -18.619 -7.301 14.265 1.00 96.31 67 LEU A N 1
ATOM 515 C CA . LEU A 1 67 ? -19.641 -6.461 13.657 1.00 96.31 67 LEU A CA 1
ATOM 516 C C . LEU A 1 67 ? -20.570 -7.322 12.802 1.00 96.31 67 LEU A C 1
ATOM 518 O O . LEU A 1 67 ? -20.107 -8.058 11.938 1.00 96.31 67 LEU A O 1
ATOM 522 N N . LYS A 1 68 ? -21.885 -7.222 13.012 1.00 95.31 68 LYS A N 1
ATOM 523 C CA . LYS A 1 68 ? -22.862 -7.900 12.148 1.00 95.31 68 LYS A CA 1
ATOM 524 C C . LYS A 1 68 ? -22.943 -7.253 10.767 1.00 95.31 68 LYS A C 1
ATOM 526 O O . LYS A 1 68 ? -22.579 -6.091 10.581 1.00 95.31 68 LYS A O 1
ATOM 531 N N . ALA A 1 69 ? -23.439 -8.013 9.797 1.00 95.69 69 ALA A N 1
ATOM 532 C CA . ALA A 1 69 ? -23.576 -7.566 8.419 1.00 95.69 69 ALA A CA 1
ATOM 533 C C . ALA A 1 69 ? -24.585 -6.416 8.321 1.00 95.69 69 ALA A C 1
ATOM 535 O O . ALA A 1 69 ? -25.788 -6.620 8.490 1.00 95.69 69 ALA A O 1
ATOM 536 N N . LYS A 1 70 ? -24.079 -5.205 8.075 1.00 94.56 70 LYS A N 1
ATOM 537 C CA . LYS A 1 70 ? -24.837 -3.987 7.761 1.00 94.56 70 LYS A CA 1
ATOM 538 C C . LYS A 1 70 ? -23.886 -2.829 7.455 1.00 94.56 70 LYS A C 1
ATOM 540 O O . LYS A 1 70 ? -22.677 -2.932 7.653 1.00 94.56 70 LYS A O 1
ATOM 545 N N . GLN A 1 71 ? -24.457 -1.690 7.066 1.00 95.50 71 GLN A N 1
ATOM 546 C CA . GLN A 1 71 ? -23.736 -0.427 6.950 1.00 95.50 71 GLN A CA 1
ATOM 547 C C . GLN A 1 71 ? -23.763 0.360 8.269 1.00 95.50 71 GLN A C 1
ATOM 549 O O . GLN A 1 71 ? -24.828 0.725 8.758 1.00 95.50 71 GLN A O 1
ATOM 554 N N . TYR A 1 72 ? -22.586 0.678 8.801 1.00 95.88 72 TYR A N 1
ATOM 555 C CA . TYR A 1 72 ? -22.375 1.529 9.967 1.00 95.88 72 TYR A CA 1
ATOM 556 C C . TYR A 1 72 ? -21.918 2.917 9.510 1.00 95.88 72 TYR A C 1
ATOM 558 O O . TYR A 1 72 ? -20.848 3.066 8.916 1.00 95.88 72 TYR A O 1
ATOM 566 N N . MET A 1 73 ? -22.729 3.940 9.790 1.00 96.25 73 MET A N 1
ATOM 567 C CA . MET A 1 73 ? -22.409 5.331 9.459 1.00 96.25 73 MET A CA 1
ATOM 568 C C . MET A 1 73 ? -21.586 5.976 10.575 1.00 96.25 73 MET A C 1
ATOM 570 O O . MET A 1 73 ? -22.122 6.309 11.632 1.00 96.25 73 MET A O 1
ATOM 574 N N . LEU A 1 74 ? -20.302 6.194 10.316 1.00 95.88 74 LEU A N 1
ATOM 575 C CA . LEU A 1 74 ? -19.345 6.734 11.272 1.00 95.88 74 LEU A CA 1
ATOM 576 C C . LEU A 1 74 ? -19.388 8.264 11.295 1.00 95.88 74 LEU A C 1
ATOM 578 O O . LEU A 1 74 ? -19.227 8.913 10.264 1.00 95.88 74 LEU A O 1
ATOM 582 N N . ASP A 1 75 ? -19.599 8.845 12.472 1.00 95.38 75 ASP A N 1
ATOM 583 C CA . ASP A 1 75 ? -19.442 10.282 12.729 1.00 95.38 75 ASP A CA 1
ATOM 584 C C . ASP A 1 75 ? -18.002 10.670 13.108 1.00 95.38 75 ASP A C 1
ATOM 586 O O . ASP A 1 75 ? -17.675 11.856 13.107 1.00 95.38 75 ASP A O 1
ATOM 590 N N . LYS A 1 76 ? -17.151 9.678 13.400 1.00 95.56 76 LYS A N 1
ATOM 591 C CA . LYS A 1 76 ? -15.703 9.777 13.625 1.00 95.56 76 LYS A CA 1
ATOM 592 C C . LYS A 1 76 ? -15.007 8.493 13.172 1.00 95.56 76 LYS A C 1
ATOM 594 O O . LYS A 1 76 ? -15.619 7.426 13.191 1.00 95.56 76 LYS A O 1
ATOM 599 N N . GLY A 1 77 ? -13.730 8.589 12.809 1.00 96.75 77 GLY A N 1
ATOM 600 C CA . GLY A 1 77 ? -12.895 7.416 12.549 1.00 96.75 77 GLY A CA 1
ATOM 601 C C . GLY A 1 77 ? -12.717 6.544 13.797 1.00 96.75 77 GLY A C 1
ATOM 602 O O . GLY A 1 77 ? -12.814 7.026 14.929 1.00 96.75 77 GLY A O 1
ATOM 603 N N . LEU A 1 78 ? -12.441 5.256 13.600 1.00 98.12 78 LEU A N 1
ATOM 604 C CA . LEU A 1 78 ? -12.127 4.330 14.688 1.00 98.12 78 LEU A CA 1
ATOM 605 C C . LEU A 1 78 ? -10.635 4.391 15.019 1.00 98.12 78 LEU A C 1
ATOM 607 O O . LEU A 1 78 ? -9.796 4.428 14.126 1.00 98.12 78 LEU A O 1
ATOM 611 N N . HIS A 1 79 ? -10.281 4.346 16.299 1.00 98.06 79 HIS A N 1
ATOM 612 C CA . HIS A 1 79 ? -8.900 4.336 16.771 1.00 98.06 79 HIS A CA 1
ATOM 613 C C . HIS A 1 79 ? -8.610 3.072 17.579 1.00 98.06 79 HIS A C 1
ATOM 615 O O . HIS A 1 79 ? -9.102 2.890 18.693 1.00 98.06 79 HIS A O 1
ATOM 621 N N . ILE A 1 80 ? -7.755 2.213 17.030 1.00 98.50 80 ILE A N 1
ATOM 622 C CA . ILE A 1 80 ? -7.169 1.066 17.720 1.00 98.50 80 ILE A CA 1
ATOM 623 C C . ILE A 1 80 ? -5.808 1.503 18.259 1.00 98.50 80 ILE A C 1
ATOM 625 O O . ILE A 1 80 ? -4.813 1.555 17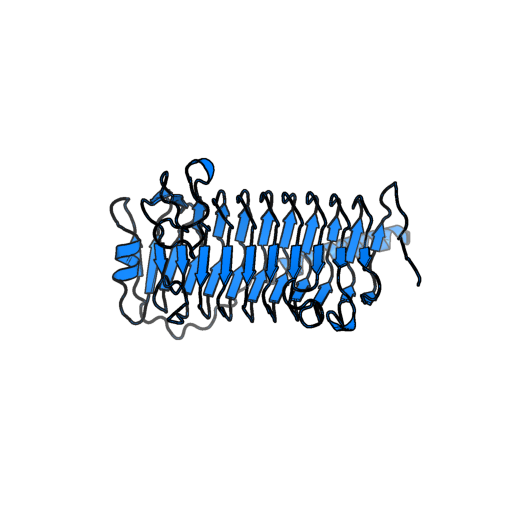.538 1.00 98.50 80 ILE A O 1
ATOM 629 N N . ASN A 1 81 ? -5.769 1.862 19.541 1.00 97.06 81 ASN A N 1
ATOM 630 C CA . ASN A 1 81 ? -4.606 2.496 20.168 1.00 97.06 81 ASN A CA 1
ATOM 631 C C . ASN A 1 81 ? -3.928 1.627 21.244 1.00 97.06 81 ASN A C 1
ATOM 633 O O . ASN A 1 81 ? -3.107 2.133 22.016 1.00 97.06 81 ASN A O 1
ATOM 637 N N . ARG A 1 82 ? -4.270 0.337 21.301 1.00 96.56 82 ARG A N 1
ATOM 638 C CA . ARG A 1 82 ? -3.754 -0.659 22.248 1.00 96.56 82 ARG A CA 1
ATOM 639 C C . ARG A 1 82 ? -3.639 -2.026 21.572 1.00 96.56 82 ARG A C 1
ATOM 641 O O . ARG A 1 82 ? -4.275 -2.250 20.545 1.00 96.56 82 ARG A O 1
ATOM 648 N N . SER A 1 83 ? -2.794 -2.891 22.124 1.00 98.44 83 SER A N 1
ATOM 649 C CA . SER A 1 83 ? -2.463 -4.198 21.543 1.00 98.44 83 SER A CA 1
ATOM 650 C C . SER A 1 83 ? -3.601 -5.220 21.665 1.00 98.44 83 SER A C 1
ATOM 652 O O . SER A 1 83 ? -4.535 -5.016 22.440 1.00 98.44 83 SER A O 1
ATOM 654 N N . ASN A 1 84 ? -3.473 -6.347 20.957 1.00 98.38 84 ASN A N 1
ATOM 655 C CA . ASN A 1 84 ? -4.329 -7.536 21.077 1.00 98.38 84 ASN A CA 1
ATOM 656 C C . ASN A 1 84 ? -5.800 -7.310 20.675 1.00 98.38 84 ASN A C 1
ATOM 658 O O . ASN A 1 84 ? -6.709 -7.936 21.225 1.00 98.38 84 ASN A O 1
ATOM 662 N N . ILE A 1 85 ? -6.057 -6.407 19.726 1.00 98.50 85 ILE A N 1
ATOM 663 C CA . ILE A 1 85 ? -7.414 -6.066 19.279 1.00 98.50 85 ILE A CA 1
ATOM 664 C C . ILE A 1 85 ? -7.709 -6.711 17.933 1.00 98.50 85 ILE A C 1
ATOM 666 O O . ILE A 1 85 ? -6.945 -6.571 16.980 1.00 98.50 85 ILE A O 1
ATOM 670 N N . LYS A 1 86 ? -8.870 -7.355 17.840 1.00 98.75 86 LYS A N 1
ATOM 671 C CA . LYS A 1 86 ? -9.429 -7.853 16.585 1.00 98.75 86 LYS A CA 1
ATOM 672 C C . LYS A 1 86 ? -10.714 -7.095 16.274 1.00 98.75 86 LYS A C 1
ATOM 674 O O . LYS A 1 86 ? -11.620 -7.069 17.101 1.00 98.75 86 LYS A O 1
ATOM 679 N N . LEU A 1 87 ? -10.798 -6.491 15.097 1.00 98.44 87 LEU A N 1
ATOM 680 C CA . LEU A 1 87 ? -12.015 -5.897 14.552 1.00 98.44 87 LEU A CA 1
ATOM 681 C C . LEU A 1 87 ? -12.438 -6.726 13.341 1.00 98.44 87 LEU A C 1
ATOM 683 O O . LEU A 1 87 ? -11.761 -6.718 12.316 1.00 98.44 87 LEU A O 1
ATOM 687 N N . VAL A 1 88 ? -13.528 -7.471 13.484 1.00 98.62 88 VAL A N 1
ATOM 688 C CA . VAL A 1 88 ? -13.943 -8.483 12.505 1.00 98.62 88 VAL A CA 1
ATOM 689 C C . VAL A 1 88 ? -15.371 -8.203 12.066 1.00 98.62 88 VAL A C 1
ATOM 691 O O . VAL A 1 88 ? -16.250 -8.035 12.910 1.00 98.62 88 VAL A O 1
ATOM 694 N N . GLY A 1 89 ? -15.604 -8.145 10.759 1.00 97.94 89 GLY A N 1
ATOM 695 C CA . GLY A 1 89 ? -16.943 -8.053 10.191 1.00 97.94 89 GLY A CA 1
ATOM 696 C C . GLY A 1 89 ? -17.556 -9.411 9.870 1.00 97.94 89 GLY A C 1
ATOM 697 O O . GLY A 1 89 ? -16.884 -10.431 9.727 1.00 97.94 89 GLY A O 1
ATOM 698 N N . GLU A 1 90 ? -18.873 -9.424 9.747 1.00 96.88 90 GLU A N 1
ATOM 699 C CA . GLU A 1 90 ? -19.597 -10.457 9.025 1.00 96.88 90 GLU A CA 1
ATOM 700 C C . GLU A 1 90 ? -19.642 -10.075 7.539 1.00 96.88 90 GLU A C 1
ATOM 702 O O . GLU A 1 90 ? -19.583 -8.899 7.183 1.00 96.88 90 GLU A O 1
ATOM 707 N N . ASN A 1 91 ? -19.780 -11.050 6.640 1.00 94.38 91 ASN A N 1
ATOM 708 C CA . ASN A 1 91 ? -19.923 -10.747 5.217 1.00 94.38 91 ASN A CA 1
ATOM 709 C C . ASN A 1 91 ? -21.101 -9.778 4.974 1.00 94.38 91 ASN A C 1
ATOM 711 O O . ASN A 1 91 ? -22.239 -10.090 5.319 1.00 94.38 91 ASN A O 1
ATOM 715 N N . GLY A 1 92 ? -20.820 -8.618 4.376 1.00 95.12 92 GLY A N 1
ATOM 716 C CA . GLY A 1 92 ? -21.773 -7.517 4.205 1.00 95.12 92 GLY A CA 1
ATOM 717 C C . GLY A 1 92 ? -21.654 -6.404 5.254 1.00 95.12 92 GLY A C 1
ATOM 718 O O . GLY A 1 92 ? -22.426 -5.446 5.213 1.00 95.12 92 GLY A O 1
ATOM 719 N N . THR A 1 93 ? -20.706 -6.494 6.192 1.00 97.75 93 THR A N 1
ATOM 720 C CA . THR A 1 93 ? -20.359 -5.383 7.081 1.00 97.75 93 THR A CA 1
ATOM 721 C C . THR A 1 93 ? -19.622 -4.288 6.315 1.00 97.75 93 THR A C 1
ATOM 723 O O . THR A 1 93 ? -18.580 -4.524 5.706 1.00 97.75 93 THR A O 1
ATOM 726 N N . ARG A 1 94 ? -20.131 -3.058 6.428 1.00 98.19 94 ARG A N 1
ATOM 727 C CA . ARG A 1 94 ? -19.547 -1.857 5.837 1.00 98.19 94 ARG A CA 1
ATOM 728 C C . ARG A 1 94 ? -19.394 -0.747 6.866 1.00 98.19 94 ARG A C 1
ATOM 730 O O . ARG A 1 94 ? -20.367 -0.378 7.518 1.00 98.19 94 ARG A O 1
ATOM 737 N N . LEU A 1 95 ? -18.207 -0.161 6.958 1.00 98.19 95 LEU A N 1
ATOM 738 C CA . LEU A 1 95 ? -17.942 1.070 7.700 1.00 98.19 95 LEU A CA 1
ATOM 739 C C . LEU A 1 95 ? -17.877 2.233 6.712 1.00 98.19 95 LEU A C 1
ATOM 741 O O . LEU A 1 95 ? -17.060 2.209 5.795 1.00 98.19 95 LEU A O 1
ATOM 745 N N . LYS A 1 96 ? -18.736 3.240 6.886 1.00 98.19 96 LYS A N 1
ATOM 746 C CA . LYS A 1 96 ? -18.829 4.380 5.967 1.00 98.19 96 LYS A CA 1
ATOM 747 C C . LYS A 1 96 ? -18.757 5.707 6.706 1.00 98.19 96 LYS A C 1
ATOM 749 O O . LYS A 1 96 ? -19.554 5.943 7.615 1.00 98.19 96 LYS A O 1
ATOM 754 N N . LEU A 1 97 ? -17.853 6.598 6.299 1.00 98.00 97 LEU A N 1
ATOM 755 C CA . LEU A 1 97 ? -17.766 7.940 6.888 1.00 98.00 97 LEU A CA 1
ATOM 756 C C . LEU A 1 97 ? -18.984 8.793 6.514 1.00 98.00 97 LEU A C 1
ATOM 758 O O . LEU A 1 97 ? -19.416 8.819 5.357 1.00 98.00 97 LEU A O 1
ATOM 762 N N . LYS A 1 98 ? -19.515 9.536 7.489 1.00 97.75 98 LYS A N 1
ATOM 763 C CA . LYS A 1 98 ? -20.452 10.643 7.255 1.00 97.75 98 LYS A CA 1
ATOM 764 C C . LYS A 1 98 ? -19.740 11.831 6.574 1.00 97.75 98 LYS A C 1
ATOM 766 O O . LYS A 1 98 ? -18.507 11.871 6.532 1.00 97.75 98 LYS A O 1
ATOM 771 N N . PRO A 1 99 ? -20.492 12.803 6.023 1.00 98.38 99 PRO A N 1
ATOM 772 C CA . PRO A 1 99 ? -19.902 14.014 5.455 1.00 98.38 99 PRO A CA 1
ATOM 773 C C . PRO A 1 99 ? -19.023 14.772 6.456 1.00 98.38 99 PRO A C 1
ATOM 775 O O . PRO A 1 99 ? -19.387 14.885 7.626 1.00 98.38 99 PRO A O 1
ATOM 778 N N . ASN A 1 100 ? -17.921 15.346 5.969 1.00 97.69 100 ASN A N 1
ATOM 779 C CA . ASN A 1 100 ? -16.996 16.207 6.717 1.00 97.69 100 ASN A CA 1
ATOM 780 C C . ASN A 1 100 ? -16.320 15.571 7.947 1.00 97.69 100 ASN A C 1
ATOM 782 O O . ASN A 1 100 ? -15.820 16.303 8.801 1.00 97.69 100 ASN A O 1
ATOM 786 N N . VAL A 1 101 ? -16.270 14.237 8.051 1.00 97.50 101 VAL A N 1
ATOM 787 C CA . VAL A 1 101 ? -15.533 13.567 9.139 1.00 97.50 101 VAL A CA 1
ATOM 788 C C . VAL A 1 101 ? -14.028 13.779 8.982 1.00 97.50 101 VAL A C 1
ATOM 790 O O . VAL A 1 101 ? -13.346 14.018 9.970 1.00 97.50 101 VAL A O 1
ATOM 793 N N . ASN A 1 102 ? -13.521 13.759 7.745 1.00 98.31 102 ASN A N 1
ATOM 794 C CA . ASN A 1 102 ? -12.134 14.085 7.403 1.00 98.31 102 ASN A CA 1
ATOM 795 C C . ASN A 1 102 ? -11.049 13.290 8.170 1.00 98.31 102 ASN A C 1
ATOM 797 O O . ASN A 1 102 ? -9.947 13.782 8.360 1.00 98.31 102 ASN A O 1
ATOM 801 N N . GLN A 1 103 ? -11.331 12.061 8.606 1.00 98.25 103 GLN A N 1
ATOM 802 C CA . GLN A 1 103 ? -10.424 11.202 9.386 1.00 98.25 103 GLN A CA 1
ATOM 803 C C . GLN A 1 103 ? -10.247 9.855 8.694 1.00 98.25 103 GLN A C 1
ATOM 805 O O . GLN A 1 103 ? -11.139 9.467 7.941 1.00 98.25 103 GLN A O 1
ATOM 810 N N . PRO A 1 104 ? -9.173 9.091 8.976 1.00 98.69 104 PRO A N 1
ATOM 811 C CA . PRO A 1 104 ? -9.116 7.729 8.485 1.00 98.69 104 PRO A CA 1
ATOM 812 C C . PRO A 1 104 ? -10.279 6.904 9.041 1.00 98.69 104 PRO A C 1
ATOM 814 O O . PRO A 1 104 ? -10.704 7.118 10.180 1.00 98.69 104 PRO A O 1
ATOM 817 N N . ILE A 1 105 ? -10.774 5.933 8.271 1.00 98.81 105 ILE A N 1
ATOM 818 C CA . ILE A 1 105 ? -11.862 5.054 8.740 1.00 98.81 105 ILE A CA 1
ATOM 819 C C . ILE A 1 105 ? -11.377 4.261 9.957 1.00 98.81 105 ILE A C 1
ATOM 821 O O . ILE A 1 105 ? -12.092 4.157 10.956 1.00 98.81 105 ILE A O 1
ATOM 825 N N . ILE A 1 106 ? -10.140 3.756 9.893 1.00 98.88 106 ILE A N 1
ATOM 826 C CA . ILE A 1 106 ? -9.453 3.101 11.006 1.00 98.88 106 ILE A CA 1
ATOM 827 C C . ILE A 1 106 ? -8.031 3.661 11.137 1.00 98.88 106 ILE A C 1
ATOM 829 O O . ILE A 1 106 ? -7.214 3.547 10.228 1.00 98.88 106 ILE A O 1
ATOM 833 N N . LEU A 1 107 ? -7.712 4.201 12.309 1.00 98.81 107 LEU A N 1
ATOM 834 C CA . LEU A 1 107 ? -6.358 4.511 12.753 1.00 98.81 107 LEU A CA 1
ATOM 835 C C . LEU A 1 107 ? -5.853 3.383 13.661 1.00 98.81 107 LEU A C 1
ATOM 837 O O . LEU A 1 107 ? -6.472 3.078 14.680 1.00 98.81 107 LEU A O 1
ATOM 841 N N . ILE A 1 108 ? -4.706 2.798 13.331 1.00 98.81 108 ILE A N 1
ATOM 842 C CA . ILE A 1 108 ? -4.017 1.778 14.127 1.00 98.81 108 ILE A CA 1
ATOM 843 C C . ILE A 1 108 ? -2.703 2.367 14.637 1.00 98.81 108 ILE A C 1
ATOM 845 O O . ILE A 1 108 ? -1.839 2.753 13.854 1.00 98.81 108 ILE A O 1
ATOM 849 N N . GLY A 1 109 ? -2.524 2.392 15.957 1.00 98.38 109 GLY A N 1
ATOM 850 C CA . GLY A 1 109 ? -1.292 2.863 16.592 1.00 98.38 109 GLY A CA 1
ATOM 851 C C . GLY A 1 109 ? -1.389 4.277 17.155 1.00 98.38 109 GLY A C 1
ATOM 852 O O . GLY A 1 109 ? -2.400 4.639 17.764 1.00 98.38 109 GLY A O 1
ATOM 853 N N . SER A 1 110 ? -0.310 5.056 17.064 1.00 96.56 110 SER A N 1
ATOM 854 C CA . SER A 1 110 ? -0.241 6.367 17.730 1.00 96.56 110 SER A CA 1
ATOM 855 C C . SER A 1 110 ? -1.018 7.457 16.979 1.00 96.56 110 SER A C 1
ATOM 857 O O . SER A 1 110 ? -0.926 7.594 15.759 1.00 96.56 110 SER A O 1
ATOM 859 N N . GLY A 1 111 ? -1.769 8.263 17.736 1.00 96.38 111 GLY A N 1
ATOM 860 C CA . GLY A 1 111 ? -2.421 9.479 17.241 1.00 96.38 111 GLY A CA 1
ATOM 861 C C . GLY A 1 111 ? -1.548 10.736 17.351 1.00 96.38 111 GLY A C 1
ATOM 862 O O . GLY A 1 111 ? -1.927 11.778 16.823 1.00 96.38 111 GLY A O 1
ATOM 863 N N . SER A 1 112 ? -0.399 10.643 18.020 1.00 97.44 112 SER A N 1
ATOM 864 C CA . SER A 1 112 ? 0.531 11.751 18.261 1.00 97.44 112 SER A CA 1
ATOM 865 C C . SER A 1 112 ? 1.293 12.118 16.984 1.00 97.44 112 SER A C 1
ATOM 867 O O . SER A 1 112 ? 1.457 11.272 16.102 1.00 97.44 112 SER A O 1
ATOM 869 N N . GLU A 1 113 ? 1.748 13.367 16.851 1.00 96.56 113 GLU A N 1
ATOM 870 C CA . GLU A 1 113 ? 2.471 13.831 15.653 1.00 96.56 113 GLU A CA 1
ATOM 871 C C . GLU A 1 113 ? 3.701 12.973 15.373 1.00 96.56 113 GLU A C 1
ATOM 873 O O . GLU A 1 113 ? 3.821 12.374 14.304 1.00 96.56 113 GLU A O 1
ATOM 878 N N . VAL A 1 114 ? 4.532 12.797 16.394 1.00 96.75 114 VAL A N 1
ATOM 879 C CA . VAL A 1 114 ? 5.573 11.775 16.431 1.00 96.75 114 VAL A CA 1
ATOM 880 C C . VAL A 1 114 ? 5.039 10.596 17.246 1.00 96.75 114 VAL A C 1
ATOM 882 O O . VAL A 1 114 ? 4.629 10.803 18.391 1.00 96.75 114 VAL A O 1
ATOM 885 N N . PRO A 1 115 ? 5.016 9.365 16.703 1.00 95.94 115 PRO A N 1
ATOM 886 C CA . PRO A 1 115 ? 4.524 8.211 17.439 1.00 95.94 115 PRO A CA 1
ATOM 887 C C . PRO A 1 115 ? 5.284 7.964 18.740 1.00 95.94 115 PRO A C 1
ATOM 889 O O . PRO A 1 115 ? 6.488 7.734 18.757 1.00 95.94 115 PRO A O 1
ATOM 892 N N . ASP A 1 116 ? 4.528 7.959 19.827 1.00 95.31 116 ASP A N 1
ATOM 893 C CA . ASP A 1 116 ? 4.979 7.850 21.218 1.00 95.31 116 ASP A CA 1
ATOM 894 C C . ASP A 1 116 ? 4.879 6.430 21.788 1.00 95.31 116 ASP A C 1
ATOM 896 O O . ASP A 1 116 ? 5.456 6.121 22.829 1.00 95.31 116 ASP A O 1
ATOM 900 N N . LYS A 1 117 ? 4.150 5.544 21.106 1.00 94.81 117 LYS A N 1
ATOM 901 C CA . LYS A 1 117 ? 3.953 4.157 21.521 1.00 94.81 117 LYS A CA 1
ATOM 902 C C . LYS A 1 117 ? 3.924 3.209 20.338 1.00 94.81 117 LYS A C 1
ATOM 904 O O . LYS A 1 117 ? 3.428 3.557 19.265 1.00 94.81 117 LYS A O 1
ATOM 909 N N . LYS A 1 118 ? 4.402 1.989 20.587 1.00 97.25 118 LYS A N 1
ATOM 910 C CA . LYS A 1 118 ? 4.269 0.852 19.680 1.00 97.25 118 LYS A CA 1
ATOM 911 C C . LYS A 1 118 ? 3.211 -0.113 20.195 1.00 97.25 118 LYS A C 1
ATOM 913 O O . LYS A 1 118 ? 3.282 -0.534 21.347 1.00 97.25 118 LYS A O 1
ATOM 918 N N . ILE A 1 119 ? 2.252 -0.472 19.345 1.00 98.25 119 ILE A N 1
ATOM 919 C CA . ILE A 1 119 ? 1.222 -1.476 19.664 1.00 98.25 119 ILE A CA 1
ATOM 920 C C . ILE A 1 119 ? 1.408 -2.735 18.824 1.00 98.25 119 ILE A C 1
ATOM 922 O O . ILE A 1 119 ? 2.062 -2.695 17.780 1.00 98.25 119 ILE A O 1
ATOM 926 N N . ASN A 1 120 ? 0.859 -3.854 19.296 1.00 98.62 120 ASN A N 1
ATOM 927 C CA . ASN A 1 120 ? 1.077 -5.161 18.691 1.00 98.62 120 ASN A CA 1
ATOM 928 C C . ASN A 1 120 ? -0.220 -5.950 18.500 1.00 98.62 120 ASN A C 1
ATOM 930 O O . ASN A 1 120 ? -1.197 -5.707 19.201 1.00 98.62 120 ASN A O 1
ATOM 934 N N . ASP A 1 121 ? -0.180 -6.952 17.624 1.00 98.69 121 ASP A N 1
ATOM 935 C CA . ASP A 1 121 ? -1.188 -8.019 17.557 1.00 98.69 121 ASP A CA 1
ATOM 936 C C . ASP A 1 121 ? -2.586 -7.485 17.238 1.00 98.69 121 ASP A C 1
ATOM 938 O O . ASP A 1 121 ? -3.541 -7.657 17.998 1.00 98.69 121 ASP A O 1
ATOM 942 N N . ILE A 1 122 ? -2.684 -6.795 16.101 1.00 98.88 122 ILE A N 1
ATOM 943 C CA . ILE A 1 122 ? -3.933 -6.203 15.618 1.00 98.88 122 ILE A CA 1
ATOM 944 C C . ILE A 1 122 ? -4.458 -7.010 14.436 1.00 98.88 122 ILE A C 1
ATOM 946 O O . ILE A 1 122 ? -3.696 -7.357 13.535 1.00 98.88 122 ILE A O 1
ATOM 950 N N . VAL A 1 123 ? -5.760 -7.281 14.416 1.00 98.88 123 VAL A N 1
ATOM 951 C CA . VAL A 1 123 ? -6.440 -7.913 13.279 1.00 98.88 123 VAL A CA 1
ATOM 952 C C . VAL A 1 123 ? -7.586 -7.022 12.823 1.00 98.88 123 VAL A C 1
ATOM 954 O O . VAL A 1 123 ? -8.405 -6.608 13.639 1.00 98.88 123 VAL A O 1
ATOM 957 N N . VAL A 1 124 ? -7.660 -6.757 11.524 1.00 98.88 124 VAL A N 1
ATOM 958 C CA . VAL A 1 124 ? -8.819 -6.145 10.869 1.00 98.88 124 VAL A CA 1
ATOM 959 C C . VAL A 1 124 ? -9.212 -7.048 9.709 1.00 98.88 124 VAL A C 1
ATOM 961 O O . VAL A 1 124 ? -8.405 -7.248 8.798 1.00 98.88 124 VAL A O 1
ATOM 964 N N . SER A 1 125 ? -10.415 -7.622 9.740 1.00 98.88 125 SER A N 1
ATOM 965 C CA . SER A 1 125 ? -10.832 -8.541 8.680 1.00 98.88 125 SER A CA 1
ATOM 966 C C . SER A 1 125 ? -12.310 -8.503 8.334 1.00 98.88 125 SER A C 1
ATOM 968 O O . SER A 1 125 ? -13.141 -8.153 9.169 1.00 98.88 125 SER A O 1
ATOM 970 N N . ASP A 1 126 ? -12.611 -8.912 7.099 1.00 98.75 126 ASP A N 1
ATOM 971 C CA . ASP A 1 126 ? -13.972 -9.141 6.599 1.00 98.75 126 ASP A CA 1
ATOM 972 C C . ASP A 1 126 ? -14.845 -7.866 6.634 1.00 98.75 126 ASP A C 1
ATOM 974 O O . ASP A 1 126 ? -15.991 -7.879 7.080 1.00 98.75 126 ASP A O 1
ATOM 978 N N . LEU A 1 127 ? -14.285 -6.738 6.174 1.00 98.62 127 LEU A N 1
ATOM 979 C CA . LEU A 1 127 ? -14.922 -5.414 6.203 1.00 98.62 127 LEU A CA 1
ATOM 980 C C . LEU A 1 127 ? -14.861 -4.709 4.845 1.00 98.62 127 LEU A C 1
ATOM 982 O O . LEU A 1 127 ? -13.812 -4.662 4.205 1.00 98.62 127 LEU A O 1
ATOM 986 N N . GLU A 1 128 ? -15.955 -4.055 4.462 1.00 98.88 128 GLU A N 1
ATOM 987 C CA . GLU A 1 128 ? -15.932 -2.969 3.479 1.00 98.88 128 GLU A CA 1
ATOM 988 C C . GLU A 1 128 ? -15.703 -1.630 4.196 1.00 98.88 128 GLU A C 1
ATOM 990 O O . GLU A 1 128 ? -16.380 -1.319 5.178 1.00 98.88 128 GLU A O 1
ATOM 995 N N . LEU A 1 129 ? -14.756 -0.830 3.712 1.00 98.94 129 LEU A N 1
ATOM 996 C CA . LEU A 1 129 ? -14.395 0.479 4.244 1.00 98.94 129 LEU A CA 1
ATOM 997 C C . LEU A 1 129 ? -14.598 1.534 3.144 1.00 98.94 129 LEU A C 1
ATOM 999 O O . LEU A 1 129 ? -13.836 1.580 2.181 1.00 98.94 129 LEU A O 1
ATOM 1003 N N . ASP A 1 130 ? -15.618 2.378 3.306 1.00 98.88 130 ASP A N 1
ATOM 1004 C CA . ASP A 1 130 ? -15.997 3.445 2.369 1.00 98.88 130 ASP A CA 1
ATOM 1005 C C . ASP A 1 130 ? -15.677 4.823 2.968 1.00 98.88 130 ASP A C 1
ATOM 1007 O O . ASP A 1 130 ? -16.289 5.263 3.951 1.00 98.88 130 ASP A O 1
ATOM 1011 N N . GLY A 1 131 ? -14.706 5.515 2.373 1.00 98.75 131 GLY A N 1
ATOM 1012 C CA . GLY A 1 131 ? -14.257 6.822 2.854 1.00 98.75 131 GLY A CA 1
ATOM 1013 C C . GLY A 1 131 ? -15.181 7.982 2.484 1.00 98.75 131 GLY A C 1
ATOM 1014 O O . GLY A 1 131 ? -14.986 9.099 2.970 1.00 98.75 131 GLY A O 1
ATOM 1015 N N . SER A 1 132 ? -16.202 7.752 1.651 1.00 98.56 132 SER A N 1
ATOM 1016 C CA . SER A 1 132 ? -17.107 8.783 1.144 1.00 98.56 132 SER A CA 1
ATOM 1017 C C . SER A 1 132 ? -16.355 10.003 0.586 1.00 98.56 132 SER A C 1
ATOM 1019 O O . SER A 1 132 ? -16.738 11.126 0.910 1.00 98.56 132 SER A O 1
ATOM 1021 N N . LYS A 1 133 ? -15.276 9.824 -0.197 1.00 98.38 133 LYS A N 1
ATOM 1022 C CA . LYS A 1 133 ? -14.335 10.903 -0.591 1.00 98.38 133 LYS A CA 1
ATOM 1023 C C . LYS A 1 133 ? -15.008 12.173 -1.106 1.00 98.38 133 LYS A C 1
ATOM 1025 O O . LYS A 1 133 ? -14.570 13.261 -0.756 1.00 98.38 133 LYS A O 1
ATOM 1030 N N . GLU A 1 134 ? -16.092 12.039 -1.872 1.00 98.31 134 GLU A N 1
ATOM 1031 C CA . GLU A 1 134 ? -16.849 13.160 -2.456 1.00 98.31 134 GLU A CA 1
ATOM 1032 C C . GLU A 1 134 ? -17.554 14.027 -1.397 1.00 98.31 134 GLU A C 1
ATOM 1034 O O . GLU A 1 134 ? -17.973 15.148 -1.670 1.00 98.31 134 GLU A O 1
ATOM 1039 N N . LEU A 1 135 ? -17.700 13.505 -0.178 1.00 98.56 135 LEU A N 1
ATOM 1040 C CA . LEU A 1 135 ? -18.302 14.164 0.981 1.00 98.56 135 LEU A CA 1
ATOM 1041 C C . LEU A 1 135 ? -17.249 14.598 2.013 1.00 98.56 135 LEU A C 1
ATOM 1043 O O . LEU A 1 135 ? -17.618 15.067 3.092 1.00 98.56 135 LEU A O 1
ATOM 1047 N N . GLN A 1 136 ? -15.959 14.419 1.713 1.00 98.50 136 GLN A N 1
ATOM 1048 C CA . GLN A 1 136 ? -14.849 14.863 2.553 1.00 98.50 136 GLN A CA 1
ATOM 1049 C C . GLN A 1 136 ? -14.196 16.104 1.941 1.00 98.50 136 GLN A C 1
ATOM 1051 O O . GLN A 1 136 ? -14.004 16.204 0.731 1.00 98.50 136 GLN A O 1
ATOM 1056 N N . SER A 1 137 ? -13.824 17.056 2.788 1.00 97.38 137 SER A N 1
ATOM 1057 C CA . SER A 1 137 ? -13.246 18.339 2.380 1.00 97.38 137 SER A CA 1
ATOM 1058 C C . SER A 1 137 ? -11.729 18.411 2.570 1.00 97.38 137 SER A C 1
ATOM 1060 O O . SER A 1 137 ? -11.096 19.291 1.993 1.00 97.38 137 SER A O 1
ATOM 1062 N N . SER A 1 138 ? -11.133 17.474 3.315 1.00 98.00 138 SER A N 1
ATOM 1063 C CA . SER A 1 138 ? -9.705 17.461 3.645 1.00 98.00 138 SER A CA 1
ATOM 1064 C C . SER A 1 138 ? -9.069 16.079 3.463 1.00 98.00 138 SER A C 1
ATOM 1066 O O . SER A 1 138 ? -9.661 15.050 3.802 1.00 98.00 138 SER A O 1
ATOM 1068 N N . GLU A 1 139 ? -7.838 16.068 2.940 1.00 97.81 139 GLU A N 1
ATOM 1069 C CA . GLU A 1 139 ? -6.972 14.880 2.879 1.00 97.81 139 GLU A CA 1
ATOM 1070 C C . GLU A 1 139 ? -6.451 14.483 4.270 1.00 97.81 139 GLU A C 1
ATOM 1072 O O . GLU A 1 139 ? -6.084 13.335 4.492 1.00 97.81 139 GLU A O 1
ATOM 1077 N N . THR A 1 140 ? -6.427 15.410 5.224 1.00 97.94 140 THR A N 1
ATOM 1078 C CA . THR A 1 140 ? -5.913 15.186 6.579 1.00 97.94 140 THR A CA 1
ATOM 1079 C C . THR A 1 140 ? -6.973 15.461 7.632 1.00 97.94 140 THR A C 1
ATOM 1081 O O . THR A 1 140 ? -7.907 16.235 7.398 1.00 97.94 140 THR A O 1
ATOM 1084 N N . ASP A 1 141 ? -6.803 14.842 8.800 1.00 97.56 141 ASP A N 1
ATOM 1085 C CA . ASP A 1 141 ? -7.589 15.149 9.992 1.00 97.56 141 ASP A CA 1
ATOM 1086 C C . ASP A 1 141 ? -7.365 16.620 10.387 1.00 97.56 141 ASP A C 1
ATOM 1088 O O . ASP A 1 141 ? -6.233 16.989 10.712 1.00 97.56 141 ASP A O 1
ATOM 1092 N N . PRO A 1 142 ? -8.407 17.477 10.377 1.00 95.94 142 PRO A N 1
ATOM 1093 C CA . PRO A 1 142 ? -8.266 18.889 10.725 1.00 95.94 142 PRO A CA 1
ATOM 1094 C C . PRO A 1 142 ? -7.734 19.121 12.145 1.00 95.94 142 PRO A C 1
ATOM 1096 O O . PRO A 1 142 ? -7.081 20.133 12.391 1.00 95.94 142 PRO A O 1
ATOM 1099 N N . GLU A 1 143 ? -7.993 18.195 13.075 1.00 96.31 143 GLU A N 1
ATOM 1100 C CA . GLU A 1 143 ? -7.499 18.265 14.456 1.00 96.31 143 GLU A CA 1
ATOM 1101 C C . GLU A 1 143 ? -6.096 17.656 14.605 1.00 96.31 143 GLU A C 1
ATOM 1103 O O . GLU A 1 143 ? -5.383 17.957 15.563 1.00 96.31 143 GLU A O 1
ATOM 1108 N N . ARG A 1 144 ? -5.687 16.792 13.666 1.00 97.12 144 ARG A N 1
ATOM 1109 C CA . ARG A 1 144 ? -4.390 16.095 13.662 1.00 97.12 144 ARG A CA 1
ATOM 1110 C C . ARG A 1 144 ? -3.809 16.079 12.242 1.00 97.12 144 ARG A C 1
ATOM 1112 O O . ARG A 1 144 ? -3.800 15.021 11.615 1.00 97.12 144 ARG A O 1
ATOM 1119 N N . PRO A 1 145 ? -3.287 17.206 11.720 1.00 96.69 145 PRO A N 1
ATOM 1120 C CA . PRO A 1 145 ? -2.914 17.336 10.303 1.00 96.69 145 PRO A CA 1
ATOM 1121 C C . PRO A 1 145 ? -1.838 16.357 9.802 1.00 96.69 145 PRO A C 1
ATOM 1123 O O . PRO A 1 145 ? -1.660 16.195 8.599 1.00 96.69 145 PRO A O 1
ATOM 1126 N N . TRP A 1 146 ? -1.124 15.690 10.710 1.00 96.81 146 TRP A N 1
ATOM 1127 C CA . TRP A 1 146 ? -0.175 14.608 10.422 1.00 96.81 146 TRP A CA 1
ATOM 1128 C C . TRP A 1 146 ? -0.832 13.231 10.207 1.00 96.81 146 TRP A C 1
ATOM 1130 O O . TRP A 1 146 ? -0.135 12.273 9.874 1.00 96.81 146 TRP A O 1
ATOM 1140 N N . ILE A 1 147 ? -2.146 13.104 10.416 1.00 97.81 147 ILE A N 1
ATOM 1141 C CA . ILE A 1 147 ? -2.937 11.896 10.157 1.00 97.81 147 ILE A CA 1
ATOM 1142 C C . ILE A 1 147 ? -3.738 12.114 8.884 1.00 97.81 147 ILE A C 1
ATOM 1144 O O . ILE A 1 147 ? -4.487 13.084 8.754 1.00 97.81 147 ILE A O 1
ATOM 1148 N N . ARG A 1 148 ? -3.593 11.190 7.938 1.00 98.12 148 ARG A N 1
ATOM 1149 C CA . ARG A 1 148 ? -4.285 11.262 6.653 1.00 98.12 148 ARG A CA 1
ATOM 1150 C C . ARG A 1 148 ? -5.627 10.542 6.703 1.00 98.12 148 ARG A C 1
ATOM 1152 O O . ARG A 1 148 ? -5.802 9.554 7.411 1.00 98.12 148 ARG A O 1
ATOM 1159 N N . ASN A 1 149 ? -6.560 11.028 5.900 1.00 98.31 149 ASN A N 1
ATOM 1160 C CA . ASN A 1 149 ? -7.906 10.512 5.684 1.00 98.31 149 ASN A CA 1
ATOM 1161 C C . ASN A 1 149 ? -7.873 9.260 4.784 1.00 98.31 149 ASN A C 1
ATOM 1163 O O . ASN A 1 149 ? -8.394 9.236 3.664 1.00 98.31 149 ASN A O 1
ATOM 1167 N N . ASN A 1 150 ? -7.152 8.246 5.262 1.00 98.81 150 ASN A N 1
ATOM 1168 C CA . ASN A 1 150 ? -6.979 6.954 4.611 1.00 98.81 150 ASN A CA 1
ATOM 1169 C C . ASN A 1 150 ? -8.143 6.008 4.932 1.00 98.81 150 ASN A C 1
ATOM 1171 O O . ASN A 1 150 ? -8.906 6.221 5.869 1.00 98.81 150 ASN A O 1
ATOM 1175 N N . GLY A 1 151 ? -8.251 4.885 4.232 1.00 98.88 151 GLY A N 1
ATOM 1176 C CA . GLY A 1 151 ? -9.125 3.807 4.701 1.00 98.88 151 GLY A CA 1
ATOM 1177 C C . GLY A 1 151 ? -8.592 3.204 5.999 1.00 98.88 151 GLY A C 1
ATOM 1178 O O . GLY A 1 151 ? -9.273 3.193 7.023 1.00 98.88 151 GLY A O 1
ATOM 1179 N N . ILE A 1 152 ? -7.332 2.770 5.975 1.00 98.94 152 ILE A N 1
ATOM 1180 C CA . ILE A 1 152 ? -6.592 2.348 7.166 1.00 98.94 152 ILE A CA 1
ATOM 1181 C C . ILE A 1 152 ? -5.270 3.112 7.230 1.00 98.94 152 ILE A C 1
ATOM 1183 O O . ILE A 1 152 ? -4.475 3.054 6.293 1.00 98.94 152 ILE A O 1
ATOM 1187 N N . ASP A 1 153 ? -5.024 3.789 8.349 1.00 98.81 153 ASP A N 1
ATOM 1188 C CA . ASP A 1 153 ? -3.752 4.441 8.659 1.00 98.81 153 ASP A CA 1
ATOM 1189 C C . ASP A 1 153 ? -3.052 3.690 9.800 1.00 98.81 153 ASP A C 1
ATOM 1191 O O . ASP A 1 153 ? -3.591 3.580 10.901 1.00 98.81 153 ASP A O 1
ATOM 1195 N N . ILE A 1 154 ? -1.871 3.130 9.543 1.00 98.81 154 ILE A N 1
ATOM 1196 C CA . ILE A 1 154 ? -1.101 2.318 10.492 1.00 98.81 154 ILE A CA 1
ATOM 1197 C C . ILE A 1 154 ? 0.174 3.076 10.860 1.00 98.81 154 ILE A C 1
ATOM 1199 O O . ILE A 1 154 ? 0.995 3.389 9.996 1.00 98.81 154 ILE A O 1
ATOM 1203 N N . ARG A 1 155 ? 0.360 3.360 12.151 1.00 98.38 155 ARG A N 1
ATOM 1204 C CA . ARG A 1 155 ? 1.469 4.181 12.655 1.00 98.38 155 ARG A CA 1
ATOM 1205 C C . ARG A 1 155 ? 2.160 3.508 13.834 1.00 98.38 155 ARG A C 1
ATOM 1207 O O . ARG A 1 155 ? 1.562 3.363 14.899 1.00 98.38 155 ARG A O 1
ATOM 1214 N N . ASN A 1 156 ? 3.434 3.144 13.666 1.00 97.94 156 ASN A N 1
ATOM 1215 C CA . ASN A 1 156 ? 4.252 2.486 14.693 1.00 97.94 156 ASN A CA 1
ATOM 1216 C C . ASN A 1 156 ? 3.564 1.259 15.317 1.00 97.94 156 ASN A C 1
ATOM 1218 O O . ASN A 1 156 ? 3.414 1.147 16.532 1.00 97.94 156 ASN A O 1
ATOM 1222 N N . ALA A 1 157 ? 3.125 0.323 14.478 1.00 98.62 157 ALA A N 1
ATOM 1223 C CA . ALA A 1 157 ? 2.513 -0.928 14.913 1.00 98.62 157 ALA A CA 1
ATOM 1224 C C . ALA A 1 157 ? 3.371 -2.133 14.514 1.00 98.62 157 ALA A C 1
ATOM 1226 O O . ALA A 1 157 ? 4.221 -2.061 13.626 1.00 98.62 157 ALA A O 1
ATOM 1227 N N . ASN A 1 158 ? 3.178 -3.255 15.191 1.00 98.81 158 ASN A N 1
ATOM 1228 C CA . ASN A 1 158 ? 3.857 -4.502 14.876 1.00 98.81 158 ASN A CA 1
ATOM 1229 C C . ASN A 1 158 ? 2.863 -5.663 14.864 1.00 98.81 158 ASN A C 1
ATOM 1231 O O . ASN A 1 158 ? 1.922 -5.654 15.650 1.00 98.81 158 ASN A O 1
ATOM 1235 N N . ARG A 1 159 ? 3.072 -6.671 14.011 1.00 98.81 159 ARG A N 1
ATOM 1236 C CA . ARG A 1 159 ? 2.189 -7.851 13.949 1.00 98.81 159 ARG A CA 1
ATOM 1237 C C . ARG A 1 159 ? 0.732 -7.446 13.689 1.00 98.81 159 ARG A C 1
ATOM 1239 O O . ARG A 1 159 ? -0.144 -7.636 14.532 1.00 98.81 159 ARG A O 1
ATOM 1246 N N . VAL A 1 160 ? 0.498 -6.838 12.527 1.00 98.94 160 VAL A N 1
ATOM 1247 C CA . VAL A 1 160 ? -0.839 -6.407 12.089 1.00 98.94 160 VAL A CA 1
ATOM 1248 C C . VAL A 1 160 ? -1.294 -7.275 10.921 1.00 98.94 160 VAL A C 1
ATOM 1250 O O . VAL A 1 160 ? -0.582 -7.385 9.924 1.00 98.94 160 VAL A O 1
ATOM 1253 N N . TRP A 1 161 ? -2.484 -7.858 11.037 1.00 98.88 161 TRP A N 1
ATOM 1254 C CA . TRP A 1 161 ? -3.149 -8.617 9.982 1.00 98.88 161 TRP A CA 1
ATOM 1255 C C . TRP A 1 161 ? -4.332 -7.835 9.431 1.00 98.88 161 TRP A C 1
ATOM 1257 O O . TRP A 1 161 ? -5.266 -7.519 10.164 1.00 98.88 161 TRP A O 1
ATOM 1267 N N . ILE A 1 162 ? -4.295 -7.559 8.133 1.00 98.94 162 ILE A N 1
ATOM 1268 C CA . ILE A 1 162 ? -5.377 -6.941 7.374 1.00 98.94 162 ILE A CA 1
ATOM 1269 C C . ILE A 1 162 ? -5.819 -7.944 6.310 1.00 98.94 162 ILE A C 1
ATOM 1271 O O . ILE A 1 162 ? -5.079 -8.212 5.363 1.00 98.94 162 ILE A O 1
ATOM 1275 N N . GLU A 1 163 ? -7.004 -8.529 6.452 1.00 98.69 163 GLU A N 1
ATOM 1276 C CA . GLU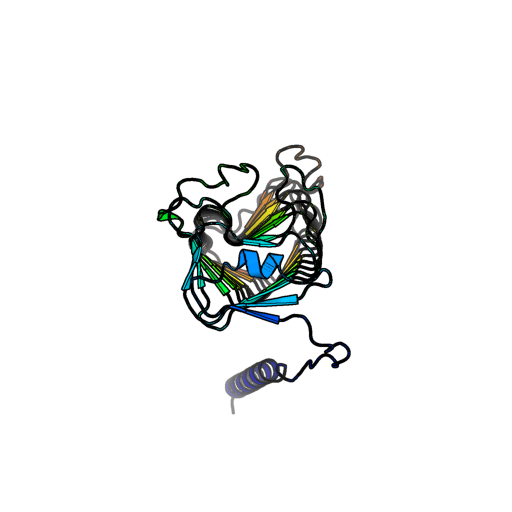 A 1 163 ? -7.426 -9.640 5.592 1.00 98.69 163 GLU A CA 1
ATOM 1277 C C . GLU A 1 163 ? -8.857 -9.487 5.082 1.00 98.69 163 GLU A C 1
ATOM 1279 O O . GLU A 1 163 ? -9.759 -9.178 5.852 1.00 98.69 163 GLU A O 1
ATOM 1284 N N . LYS A 1 164 ? -9.085 -9.757 3.790 1.00 98.81 164 LYS A N 1
ATOM 1285 C CA . LYS A 1 164 ? -10.428 -9.717 3.180 1.00 98.81 164 LYS A CA 1
ATOM 1286 C C . LYS A 1 164 ? -11.136 -8.387 3.425 1.00 98.81 164 LYS A C 1
ATOM 1288 O O . LYS A 1 164 ? -12.319 -8.348 3.763 1.00 98.81 164 LYS A O 1
ATOM 1293 N N . VAL A 1 165 ? -10.393 -7.295 3.275 1.00 98.94 165 VAL A N 1
ATOM 1294 C CA . VAL A 1 165 ? -10.967 -5.952 3.339 1.00 98.94 165 VAL A CA 1
ATOM 1295 C C . VAL A 1 165 ? -11.167 -5.399 1.936 1.00 98.94 165 VAL A C 1
ATOM 1297 O O . VAL A 1 165 ? -10.353 -5.637 1.041 1.00 98.94 165 VAL A O 1
ATOM 1300 N N . ASN A 1 166 ? -12.245 -4.646 1.751 1.00 98.94 166 ASN A N 1
ATOM 1301 C CA . ASN A 1 166 ? -12.481 -3.855 0.553 1.00 98.94 166 ASN A CA 1
ATOM 1302 C C . ASN A 1 166 ? -12.427 -2.371 0.918 1.00 98.94 166 ASN A C 1
ATOM 1304 O O . ASN A 1 166 ? -13.337 -1.882 1.578 1.00 98.94 166 ASN A O 1
ATOM 1308 N N . ILE A 1 167 ? -11.361 -1.674 0.533 1.00 98.94 167 ILE A N 1
ATOM 1309 C CA . ILE A 1 167 ? -11.134 -0.272 0.885 1.00 98.94 167 ILE A CA 1
ATOM 1310 C C . ILE A 1 167 ? -11.293 0.600 -0.349 1.00 98.94 167 ILE A C 1
ATOM 1312 O O . ILE A 1 167 ? -10.543 0.449 -1.321 1.00 98.94 167 ILE A O 1
ATOM 1316 N N . HIS A 1 168 ? -12.230 1.541 -0.294 1.00 98.94 168 HIS A N 1
ATOM 1317 C CA . HIS A 1 168 ? -12.496 2.390 -1.439 1.00 98.94 168 HIS A CA 1
ATOM 1318 C C . HIS A 1 168 ? -13.037 3.775 -1.100 1.00 98.94 168 HIS A C 1
ATOM 1320 O O . HIS A 1 168 ? -13.474 4.056 0.019 1.00 98.94 168 HIS A O 1
ATOM 1326 N N . ASP A 1 169 ? -13.002 4.642 -2.116 1.00 98.94 169 ASP A N 1
ATOM 1327 C CA . ASP A 1 169 ? -13.511 6.011 -2.060 1.00 98.94 169 ASP A CA 1
ATOM 1328 C C . ASP A 1 169 ? -12.965 6.790 -0.854 1.00 98.94 169 ASP A C 1
ATOM 1330 O O . ASP A 1 169 ? -13.694 7.530 -0.195 1.00 98.94 169 ASP A O 1
ATOM 1334 N N . THR A 1 170 ? -11.675 6.634 -0.545 1.00 98.88 170 THR A N 1
ATOM 1335 C CA . THR A 1 170 ? -11.000 7.403 0.509 1.00 98.88 170 THR A CA 1
ATOM 1336 C C . THR A 1 170 ? -10.466 8.726 -0.033 1.00 98.88 170 THR A C 1
ATOM 1338 O O . THR A 1 170 ? -10.158 8.865 -1.223 1.00 98.88 170 THR A O 1
ATOM 1341 N N . ARG A 1 171 ? -10.393 9.742 0.838 1.00 98.62 171 ARG A N 1
ATOM 1342 C CA . ARG A 1 171 ? -9.934 11.087 0.452 1.00 98.62 171 ARG A CA 1
ATOM 1343 C C . ARG A 1 171 ? -8.407 11.202 0.394 1.00 98.62 171 ARG A C 1
ATOM 1345 O O . ARG A 1 171 ? -7.910 12.150 -0.204 1.00 98.62 171 ARG A O 1
ATOM 1352 N N . SER A 1 172 ? -7.690 10.250 0.989 1.00 98.62 172 SER A N 1
ATOM 1353 C CA . SER A 1 172 ? -6.248 10.048 0.829 1.00 98.62 172 SER A CA 1
ATOM 1354 C C . SER A 1 172 ? -5.971 8.671 0.193 1.00 98.62 172 SER A C 1
ATOM 1356 O O . SER A 1 172 ? -6.515 8.381 -0.875 1.00 98.62 172 SER A O 1
ATOM 1358 N N . GLY A 1 173 ? -5.130 7.826 0.799 1.00 98.69 173 GLY A N 1
ATOM 1359 C CA . GLY A 1 173 ? -4.835 6.471 0.326 1.00 98.69 173 GLY A CA 1
ATOM 1360 C C . GLY A 1 173 ? -5.801 5.401 0.848 1.00 98.69 173 GLY A C 1
ATOM 1361 O O . GLY A 1 173 ? -6.585 5.630 1.773 1.00 98.69 173 GLY A O 1
ATOM 1362 N N . GLY A 1 174 ? -5.759 4.204 0.266 1.00 98.88 174 GLY A N 1
ATOM 1363 C CA . GLY A 1 174 ? -6.524 3.053 0.752 1.00 98.88 174 GLY A CA 1
ATOM 1364 C C . GLY A 1 174 ? -5.968 2.549 2.087 1.00 98.88 174 GLY A C 1
ATOM 1365 O O . GLY A 1 174 ? -6.578 2.735 3.140 1.00 98.88 174 GLY A O 1
ATOM 1366 N N . LEU A 1 175 ? -4.777 1.950 2.053 1.00 98.94 175 LEU A N 1
ATOM 1367 C CA . LEU A 1 175 ? -4.023 1.554 3.244 1.00 98.94 175 LEU A CA 1
ATOM 1368 C C . LEU A 1 175 ? -2.664 2.238 3.256 1.00 98.94 175 LEU A C 1
ATOM 1370 O O . LEU A 1 175 ? -1.913 2.130 2.290 1.00 98.94 175 LEU A O 1
ATOM 1374 N N . VAL A 1 176 ? -2.328 2.881 4.371 1.00 98.88 176 VAL A N 1
ATOM 1375 C CA . VAL A 1 176 ? -1.024 3.513 4.570 1.00 98.88 176 VAL A CA 1
ATOM 1376 C C . VAL A 1 176 ? -0.383 2.973 5.838 1.00 98.88 176 VAL A C 1
ATOM 1378 O O . VAL A 1 176 ? -0.997 2.996 6.901 1.00 98.88 176 VAL A O 1
ATOM 1381 N N . ALA A 1 177 ? 0.856 2.494 5.740 1.00 98.75 177 ALA A N 1
ATOM 1382 C CA . ALA A 1 177 ? 1.666 2.133 6.898 1.00 98.75 177 ALA A CA 1
ATOM 1383 C C . ALA A 1 177 ? 2.907 3.019 6.971 1.00 98.75 177 ALA A C 1
ATOM 1385 O O . ALA A 1 177 ? 3.596 3.213 5.972 1.00 98.75 177 ALA A O 1
ATOM 1386 N N . SER A 1 178 ? 3.184 3.569 8.149 1.00 97.69 178 SER A N 1
ATOM 1387 C CA . SER A 1 178 ? 4.284 4.507 8.365 1.00 97.69 178 SER A CA 1
ATOM 1388 C C . SER A 1 178 ? 4.878 4.393 9.770 1.00 97.69 178 SER A C 1
ATOM 1390 O O . SER A 1 178 ? 4.313 3.747 10.658 1.00 97.69 178 SER A O 1
ATOM 1392 N N . TRP A 1 179 ? 6.018 5.054 9.987 1.00 96.75 179 TRP A N 1
ATOM 1393 C CA . TRP A 1 179 ? 6.665 5.178 11.296 1.00 96.75 179 TRP A CA 1
ATOM 1394 C C . TRP A 1 179 ? 7.095 3.845 11.918 1.00 96.75 179 TRP A C 1
ATOM 1396 O O . TRP A 1 179 ? 6.637 3.470 12.997 1.00 96.75 179 TRP A O 1
ATOM 1406 N N . ASN A 1 180 ? 8.009 3.134 11.266 1.00 96.62 180 ASN A N 1
ATOM 1407 C CA . ASN A 1 180 ? 8.633 1.905 11.759 1.00 96.62 180 ASN A CA 1
ATOM 1408 C C . ASN A 1 180 ? 7.634 0.776 12.068 1.00 96.62 180 ASN A C 1
ATOM 1410 O O . ASN A 1 180 ? 7.745 0.072 13.090 1.00 96.62 180 ASN A O 1
ATOM 1414 N N . CYS A 1 181 ? 6.642 0.600 11.188 1.00 98.56 181 CYS A N 1
ATOM 1415 C CA . CYS A 1 181 ? 5.769 -0.565 11.258 1.00 98.56 181 CYS A CA 1
ATOM 1416 C C . CYS A 1 181 ? 6.542 -1.841 10.907 1.00 98.56 181 CYS A C 1
ATOM 1418 O O . CYS A 1 181 ? 7.449 -1.816 10.075 1.00 98.56 181 CYS A O 1
ATOM 1420 N N . LYS A 1 182 ? 6.200 -2.955 11.568 1.00 98.62 182 LYS A N 1
ATOM 1421 C CA . LYS A 1 182 ? 6.892 -4.243 11.390 1.00 98.62 182 LYS A CA 1
ATOM 1422 C C . LYS A 1 182 ? 5.934 -5.423 11.315 1.00 98.62 182 LYS A C 1
ATOM 1424 O O . LYS A 1 182 ? 4.908 -5.414 11.992 1.00 98.62 182 LYS A O 1
ATOM 1429 N N . ASN A 1 183 ? 6.297 -6.474 10.583 1.00 98.81 183 ASN A N 1
ATOM 1430 C CA . ASN A 1 183 ? 5.525 -7.723 10.525 1.00 98.81 183 ASN A CA 1
ATOM 1431 C C . ASN A 1 183 ? 4.057 -7.475 10.136 1.00 98.81 183 ASN A C 1
ATOM 1433 O O . ASN A 1 183 ? 3.138 -7.821 10.886 1.00 98.81 183 ASN A O 1
ATOM 1437 N N . LEU A 1 184 ? 3.839 -6.805 9.004 1.00 98.88 184 LEU A N 1
ATOM 1438 C CA . LEU A 1 184 ? 2.492 -6.547 8.493 1.00 98.88 184 LEU A CA 1
ATOM 1439 C C . LEU A 1 184 ? 2.101 -7.623 7.482 1.00 98.88 184 LEU A C 1
ATOM 1441 O O . LEU A 1 184 ? 2.879 -7.965 6.592 1.00 98.88 184 LEU A O 1
ATOM 1445 N N . PHE A 1 185 ? 0.875 -8.116 7.593 1.00 98.88 185 PHE A N 1
ATOM 1446 C CA . PHE A 1 185 ? 0.318 -9.134 6.715 1.00 98.88 185 PHE A CA 1
ATOM 1447 C C . PHE A 1 185 ? -0.971 -8.602 6.101 1.00 98.88 185 PHE A C 1
ATOM 1449 O O . PHE A 1 185 ? -1.980 -8.468 6.790 1.00 98.88 185 PHE A O 1
ATOM 1456 N N . ILE A 1 186 ? -0.939 -8.297 4.807 1.00 98.88 186 ILE A N 1
ATOM 1457 C CA . ILE A 1 186 ? -2.097 -7.846 4.038 1.00 98.88 186 ILE A CA 1
ATOM 1458 C C . ILE A 1 186 ? -2.483 -8.954 3.056 1.00 98.88 186 ILE A C 1
ATOM 1460 O O . ILE A 1 186 ? -1.675 -9.338 2.211 1.00 98.88 186 ILE A O 1
ATOM 1464 N N . ASN A 1 187 ? -3.695 -9.497 3.163 1.00 98.81 187 ASN A N 1
ATOM 1465 C CA . ASN A 1 187 ? -4.094 -10.677 2.393 1.00 98.81 187 ASN A CA 1
ATOM 1466 C C . ASN A 1 187 ? -5.507 -10.577 1.811 1.00 98.81 187 ASN A C 1
ATOM 1468 O O . ASN A 1 187 ? -6.448 -10.245 2.522 1.00 98.81 187 ASN A O 1
ATOM 1472 N N . SER A 1 188 ? -5.680 -10.993 0.554 1.00 98.75 188 SER A N 1
ATOM 1473 C CA . SER A 1 188 ? -7.007 -11.164 -0.066 1.00 98.75 188 SER A CA 1
ATOM 1474 C C . SER A 1 188 ? -7.865 -9.888 -0.062 1.00 98.75 188 SER A C 1
ATOM 1476 O O . SER A 1 188 ? -9.068 -9.962 0.173 1.00 98.75 188 SER A O 1
ATOM 1478 N N . SER A 1 189 ? -7.252 -8.723 -0.292 1.00 98.88 189 SER A N 1
ATOM 1479 C CA . SER A 1 189 ? -7.882 -7.406 -0.097 1.00 98.88 189 SER A CA 1
ATOM 1480 C C . SER A 1 189 ? -7.923 -6.561 -1.373 1.00 98.88 189 SER A C 1
ATOM 1482 O O . SER A 1 189 ? -7.110 -6.738 -2.284 1.00 98.88 189 SER A O 1
ATOM 1484 N N . MET A 1 190 ? -8.866 -5.620 -1.428 1.00 98.94 190 MET A N 1
ATOM 1485 C CA . MET A 1 190 ? -9.073 -4.702 -2.551 1.00 98.94 190 MET A CA 1
ATOM 1486 C C . MET A 1 190 ? -8.873 -3.247 -2.112 1.00 98.94 190 MET A C 1
ATOM 1488 O O . MET A 1 190 ? -9.310 -2.864 -1.029 1.00 98.94 190 MET A O 1
ATOM 1492 N N . PHE A 1 191 ? -8.223 -2.447 -2.961 1.00 98.94 191 PHE A N 1
ATOM 1493 C CA . PHE A 1 191 ? -7.911 -1.034 -2.727 1.00 98.94 191 PHE A CA 1
ATOM 1494 C C . PHE A 1 191 ? -8.206 -0.239 -4.002 1.00 98.94 191 PHE A C 1
ATOM 1496 O O . PHE A 1 191 ? -7.431 -0.301 -4.965 1.00 98.94 191 PHE A O 1
ATOM 1503 N N . HIS A 1 192 ? -9.339 0.463 -4.053 1.00 98.94 192 HIS A N 1
ATOM 1504 C CA . HIS A 1 192 ? -9.787 1.062 -5.310 1.00 98.94 192 HIS A CA 1
ATOM 1505 C C . HIS A 1 192 ? -10.530 2.386 -5.185 1.00 98.94 192 HIS A C 1
ATOM 1507 O O . HIS A 1 192 ? -11.063 2.721 -4.137 1.00 98.94 192 HIS A O 1
ATOM 1513 N N . ASN A 1 193 ? -10.596 3.147 -6.280 1.00 98.94 193 ASN A N 1
ATOM 1514 C CA . ASN A 1 193 ? -11.277 4.447 -6.333 1.00 98.94 193 ASN A CA 1
ATOM 1515 C C . ASN A 1 193 ? -10.811 5.448 -5.258 1.00 98.94 193 ASN A C 1
ATOM 1517 O O . ASN A 1 193 ? -11.555 6.368 -4.921 1.00 98.94 193 ASN A O 1
ATOM 1521 N N . ASN A 1 194 ? -9.602 5.305 -4.718 1.00 98.94 194 ASN A N 1
ATOM 1522 C CA . ASN A 1 194 ? -9.074 6.240 -3.727 1.00 98.94 194 ASN A CA 1
ATOM 1523 C C . ASN A 1 194 ? -8.503 7.488 -4.417 1.00 98.94 194 ASN A C 1
ATOM 1525 O O . ASN A 1 194 ? -8.102 7.439 -5.585 1.00 98.94 194 ASN A O 1
ATOM 1529 N N . GLU A 1 195 ? -8.505 8.623 -3.718 1.00 98.81 195 GLU A N 1
ATOM 1530 C CA . GLU A 1 195 ? -7.981 9.890 -4.251 1.00 98.81 195 GLU A CA 1
ATOM 1531 C C . GLU A 1 195 ? -6.459 9.852 -4.453 1.00 98.81 195 GLU A C 1
ATOM 1533 O O . GLU A 1 195 ? -5.950 10.494 -5.371 1.00 98.81 195 GLU A O 1
ATOM 1538 N N . PHE A 1 196 ? -5.740 9.093 -3.625 1.00 98.69 196 PHE A N 1
ATOM 1539 C CA . PHE A 1 196 ? -4.305 8.867 -3.773 1.00 98.69 196 PHE A CA 1
ATOM 1540 C C . PHE A 1 196 ? -4.012 7.390 -4.029 1.00 98.69 196 PHE A C 1
ATOM 1542 O O . PHE A 1 196 ? -4.603 6.809 -4.936 1.00 98.69 196 PHE A O 1
ATOM 1549 N N . ASP A 1 197 ? -3.058 6.805 -3.308 1.00 98.81 197 ASP A N 1
ATOM 1550 C CA . ASP A 1 197 ? -2.522 5.488 -3.616 1.00 98.81 197 ASP A CA 1
ATOM 1551 C C . ASP A 1 197 ? -3.419 4.376 -3.062 1.00 98.81 197 ASP A C 1
ATOM 1553 O O . ASP A 1 197 ? -4.026 4.523 -1.999 1.00 98.81 197 ASP A O 1
ATOM 1557 N N . GLY A 1 198 ? -3.484 3.229 -3.742 1.00 98.88 198 GLY A N 1
ATOM 1558 C CA . GLY A 1 198 ? -4.195 2.061 -3.208 1.00 98.88 198 GLY A CA 1
ATOM 1559 C C . GLY A 1 198 ? -3.548 1.551 -1.914 1.00 98.88 198 GLY A C 1
ATOM 1560 O O . GLY A 1 198 ? -4.198 1.456 -0.870 1.00 98.88 198 GLY A O 1
ATOM 1561 N N . ILE A 1 199 ? -2.244 1.272 -1.978 1.00 98.94 199 ILE A N 1
ATOM 1562 C CA . ILE A 1 199 ? -1.408 0.906 -0.828 1.00 98.94 199 ILE A CA 1
ATOM 1563 C C . ILE A 1 199 ? -0.182 1.819 -0.801 1.00 98.94 199 ILE A C 1
ATOM 1565 O O . ILE A 1 199 ? 0.525 1.912 -1.802 1.00 98.94 199 ILE A O 1
ATOM 1569 N N . ALA A 1 200 ? 0.123 2.414 0.350 1.00 98.88 200 ALA A N 1
ATOM 1570 C CA . ALA A 1 200 ? 1.378 3.121 0.573 1.00 98.88 200 ALA A CA 1
ATOM 1571 C C . ALA A 1 200 ? 2.122 2.581 1.801 1.00 98.88 200 ALA A C 1
ATOM 1573 O O . ALA A 1 200 ? 1.547 2.435 2.879 1.00 98.88 200 ALA A O 1
ATOM 1574 N N . LEU A 1 201 ? 3.410 2.279 1.651 1.00 98.81 201 LEU A N 1
ATOM 1575 C CA . LEU A 1 201 ? 4.263 1.790 2.733 1.00 98.81 201 LEU A CA 1
ATOM 1576 C C . LEU A 1 201 ? 5.482 2.699 2.875 1.00 98.81 201 LEU A C 1
ATOM 1578 O O . LEU A 1 201 ? 6.233 2.898 1.920 1.00 98.81 201 LEU A O 1
ATOM 1582 N N . TYR A 1 202 ? 5.689 3.208 4.086 1.00 97.75 202 TYR A N 1
ATOM 1583 C CA . TYR A 1 202 ? 6.764 4.132 4.425 1.00 97.75 202 TYR A CA 1
ATOM 1584 C C . TYR A 1 202 ? 7.524 3.664 5.661 1.00 97.75 202 TYR A C 1
ATOM 1586 O O . TYR A 1 202 ? 6.890 3.238 6.627 1.00 97.75 202 TYR A O 1
ATOM 1594 N N . ASP A 1 203 ? 8.857 3.785 5.665 1.00 95.88 203 ASP A N 1
ATOM 1595 C CA . ASP A 1 203 ? 9.713 3.589 6.854 1.00 95.88 203 ASP A CA 1
ATOM 1596 C C . ASP A 1 203 ? 9.294 2.362 7.668 1.00 95.88 203 ASP A C 1
ATOM 1598 O O . ASP A 1 203 ? 8.963 2.456 8.838 1.00 95.88 203 ASP A O 1
ATOM 1602 N N . SER A 1 204 ? 9.175 1.214 7.010 1.00 98.19 204 SER A N 1
ATOM 1603 C CA . SER A 1 204 ? 8.633 -0.023 7.579 1.00 98.19 204 SER A CA 1
ATOM 1604 C C . SER A 1 204 ? 9.433 -1.227 7.088 1.00 98.19 204 SER A C 1
ATOM 1606 O O . SER A 1 204 ? 10.119 -1.165 6.064 1.00 98.19 204 SER A O 1
ATOM 1608 N N . GLU A 1 205 ? 9.361 -2.329 7.826 1.00 98.62 205 GLU A N 1
ATOM 1609 C CA . GLU A 1 205 ? 10.074 -3.559 7.480 1.00 98.62 205 GLU A CA 1
ATOM 1610 C C . GLU A 1 205 ? 9.216 -4.809 7.663 1.00 98.62 205 GLU A C 1
ATOM 1612 O O . GLU A 1 205 ? 8.256 -4.818 8.433 1.00 98.62 205 GLU A O 1
ATOM 1617 N N . ASP A 1 206 ? 9.577 -5.871 6.947 1.00 98.75 206 ASP A N 1
ATOM 1618 C CA . ASP A 1 206 ? 8.952 -7.190 7.046 1.00 98.75 206 ASP A CA 1
ATOM 1619 C C . ASP A 1 206 ? 7.437 -7.128 6.770 1.00 98.75 206 ASP A C 1
ATOM 1621 O O . ASP A 1 206 ? 6.595 -7.410 7.629 1.00 98.75 206 ASP A O 1
ATOM 1625 N N . VAL A 1 207 ? 7.080 -6.714 5.55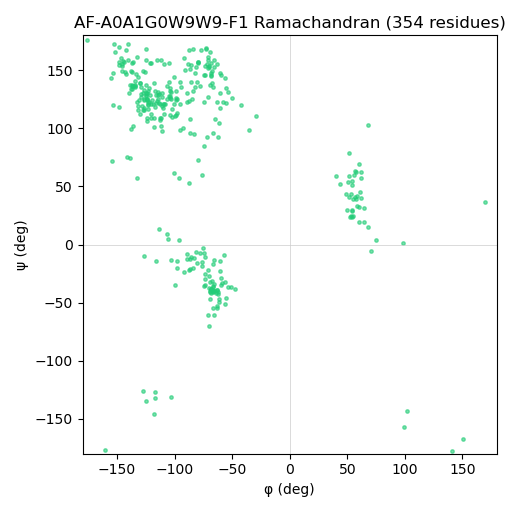1 1.00 98.88 207 VAL A N 1
ATOM 1626 C CA . VAL A 1 207 ? 5.683 -6.602 5.100 1.00 98.88 207 VAL A CA 1
ATOM 1627 C C . VAL A 1 207 ? 5.397 -7.613 4.000 1.00 98.88 207 VAL A C 1
ATOM 1629 O O . VAL A 1 207 ? 6.105 -7.688 2.995 1.00 98.88 207 VAL A O 1
ATOM 1632 N N . LEU A 1 208 ? 4.314 -8.366 4.169 1.00 98.94 208 LEU A N 1
ATOM 1633 C CA . LEU A 1 208 ? 3.828 -9.343 3.207 1.00 98.94 208 LEU A CA 1
ATOM 1634 C C . LEU A 1 208 ? 2.441 -8.943 2.702 1.00 98.94 208 LEU A C 1
ATOM 1636 O O . LEU A 1 208 ? 1.482 -8.910 3.470 1.00 98.94 208 LEU A O 1
ATOM 1640 N N . VAL A 1 209 ? 2.329 -8.706 1.397 1.00 98.94 209 VAL A N 1
ATOM 1641 C CA . VAL A 1 209 ? 1.074 -8.411 0.699 1.00 98.94 209 VAL A CA 1
ATOM 1642 C C . VAL A 1 209 ? 0.778 -9.527 -0.302 1.00 98.94 209 VAL A C 1
ATOM 1644 O O . VAL A 1 209 ? 1.588 -9.812 -1.188 1.00 98.94 209 VAL A O 1
ATOM 1647 N N . ARG A 1 210 ? -0.371 -10.198 -0.180 1.00 98.81 210 ARG A N 1
ATOM 1648 C CA . ARG A 1 210 ? -0.743 -11.325 -1.055 1.00 98.81 210 ARG A CA 1
ATOM 1649 C C . ARG A 1 210 ? -2.193 -11.262 -1.504 1.00 98.81 210 ARG A C 1
ATOM 1651 O O . ARG A 1 210 ? -3.052 -10.812 -0.754 1.00 98.81 210 ARG A O 1
ATOM 1658 N N . GLY A 1 211 ? -2.476 -11.757 -2.709 1.00 98.56 211 GLY A N 1
ATOM 1659 C CA . GLY A 1 211 ? -3.860 -11.901 -3.171 1.00 98.56 211 GLY A CA 1
ATOM 1660 C C . GLY A 1 211 ? -4.597 -10.564 -3.253 1.00 98.56 211 GLY A C 1
ATOM 1661 O O . GLY A 1 211 ? -5.734 -10.475 -2.814 1.00 98.56 211 GLY A O 1
ATOM 1662 N N . PHE A 1 212 ? -3.939 -9.504 -3.716 1.00 98.81 212 PHE A N 1
ATOM 1663 C CA . PHE A 1 212 ? -4.473 -8.144 -3.634 1.00 98.81 212 PHE A CA 1
ATOM 1664 C C . PHE A 1 212 ? -4.893 -7.589 -4.998 1.00 98.81 212 PHE A C 1
ATOM 1666 O O . PHE A 1 212 ? -4.351 -7.977 -6.037 1.00 98.81 212 PHE A O 1
ATOM 1673 N N . PHE A 1 213 ? -5.815 -6.627 -4.978 1.00 98.88 213 PHE A N 1
ATOM 1674 C CA . PHE A 1 213 ? -6.215 -5.850 -6.150 1.00 98.88 213 PHE A CA 1
ATOM 1675 C C . PHE A 1 213 ? -6.122 -4.353 -5.844 1.00 98.88 213 PHE A C 1
ATOM 1677 O O . PHE A 1 213 ? -6.875 -3.854 -5.015 1.00 98.88 213 PHE A O 1
ATOM 1684 N N . CYS A 1 214 ? -5.233 -3.636 -6.533 1.00 98.81 214 CYS A N 1
ATOM 1685 C CA . CYS A 1 214 ? -5.146 -2.173 -6.484 1.00 98.81 214 CYS A CA 1
ATOM 1686 C C . CYS A 1 214 ? -5.562 -1.589 -7.834 1.00 98.81 214 CYS A C 1
ATOM 1688 O O . CYS A 1 214 ? -4.820 -1.728 -8.813 1.00 98.81 214 CYS A O 1
ATOM 1690 N N . PHE A 1 215 ? -6.730 -0.952 -7.918 1.00 98.94 215 PHE A N 1
ATOM 1691 C CA . PHE A 1 215 ? -7.234 -0.482 -9.208 1.00 98.94 215 PHE A CA 1
ATOM 1692 C C . PHE A 1 215 ? -8.026 0.816 -9.158 1.00 98.94 215 PHE A C 1
ATOM 1694 O O . PHE A 1 215 ? -8.621 1.147 -8.143 1.00 98.94 215 PHE A O 1
ATOM 1701 N N . ASP A 1 216 ? -8.031 1.546 -10.273 1.00 98.88 216 ASP A N 1
ATOM 1702 C CA . ASP A 1 216 ? -8.797 2.788 -10.453 1.00 98.88 216 ASP A CA 1
ATOM 1703 C C . ASP A 1 216 ? -8.563 3.835 -9.336 1.00 98.88 216 ASP A C 1
ATOM 1705 O O . ASP A 1 216 ? -9.390 4.713 -9.094 1.00 98.88 216 ASP A O 1
ATOM 1709 N N . ASN A 1 217 ? -7.416 3.769 -8.650 1.00 98.94 217 ASN A N 1
ATOM 1710 C CA . ASN A 1 217 ? -6.975 4.820 -7.737 1.00 98.94 217 ASN A CA 1
ATOM 1711 C C . ASN A 1 217 ? -6.473 6.007 -8.564 1.00 98.94 217 ASN A C 1
ATOM 1713 O O . ASN A 1 217 ? -5.922 5.817 -9.650 1.00 98.94 217 ASN A O 1
ATOM 1717 N N . LYS A 1 218 ? -6.668 7.240 -8.096 1.00 98.81 218 LYS A N 1
ATOM 1718 C CA . LYS A 1 218 ? -6.315 8.434 -8.880 1.00 98.81 218 LYS A CA 1
ATOM 1719 C C . LYS A 1 218 ? -4.802 8.681 -8.953 1.00 98.81 218 LYS A C 1
ATOM 1721 O O . LYS A 1 218 ? -4.367 9.253 -9.952 1.00 98.81 218 LYS A O 1
ATOM 1726 N N . SER A 1 219 ? -4.024 8.206 -7.979 1.00 98.62 219 SER A N 1
ATOM 1727 C CA . SER A 1 219 ? -2.552 8.246 -8.002 1.00 98.62 219 SER A CA 1
ATOM 1728 C C . SER A 1 219 ? -1.965 6.869 -8.338 1.00 98.62 219 SER A C 1
ATOM 1730 O O . SER A 1 219 ? -2.384 6.264 -9.331 1.00 98.62 219 SER A O 1
ATOM 1732 N N . ALA A 1 220 ? -0.985 6.373 -7.574 1.00 98.81 220 ALA A N 1
ATOM 1733 C CA . ALA A 1 220 ? -0.349 5.094 -7.846 1.00 98.81 220 ALA A CA 1
ATOM 1734 C C . ALA A 1 220 ? -1.199 3.915 -7.351 1.00 98.81 220 ALA A C 1
ATOM 1736 O O . ALA A 1 220 ? -2.015 4.023 -6.436 1.00 98.81 220 ALA A O 1
ATOM 1737 N N . GLY A 1 221 ? -0.987 2.733 -7.923 1.00 98.88 221 GLY A N 1
ATOM 1738 C CA . GLY A 1 221 ? -1.554 1.517 -7.339 1.00 98.88 221 GLY A CA 1
ATOM 1739 C C . GLY A 1 221 ? -0.885 1.158 -6.011 1.00 98.88 221 GLY A C 1
ATOM 1740 O O . GLY A 1 221 ? -1.560 0.859 -5.022 1.00 98.88 221 GLY A O 1
ATOM 1741 N N . VAL A 1 222 ? 0.448 1.198 -6.004 1.00 98.94 222 VAL A N 1
ATOM 1742 C CA . VAL A 1 222 ? 1.304 0.921 -4.847 1.00 98.94 222 VAL A CA 1
ATOM 1743 C C . VAL A 1 222 ? 2.427 1.957 -4.778 1.00 98.94 222 VAL A C 1
ATOM 1745 O O . VAL A 1 222 ? 3.080 2.222 -5.786 1.00 98.94 222 VAL A O 1
ATOM 1748 N N . SER A 1 223 ? 2.676 2.502 -3.590 1.00 98.81 223 SER A N 1
ATOM 1749 C CA . SER A 1 223 ? 3.707 3.511 -3.325 1.00 98.81 223 SER A CA 1
ATOM 1750 C C . SER A 1 223 ? 4.614 3.069 -2.176 1.00 98.81 223 SER A C 1
ATOM 1752 O O . SER A 1 223 ? 4.135 2.732 -1.095 1.00 98.81 223 SER A O 1
ATOM 1754 N N . LEU A 1 224 ? 5.923 3.009 -2.416 1.00 98.62 224 LEU A N 1
ATOM 1755 C CA . LEU A 1 224 ? 6.919 2.454 -1.494 1.00 98.62 224 LEU A CA 1
ATOM 1756 C C . LEU A 1 224 ? 8.046 3.468 -1.298 1.00 98.62 224 LEU A C 1
ATOM 1758 O O . LEU A 1 224 ? 8.692 3.853 -2.269 1.00 98.62 224 LEU A O 1
ATOM 1762 N N . ASP A 1 225 ? 8.277 3.934 -0.073 1.00 95.75 225 ASP A N 1
ATOM 1763 C CA . ASP A 1 225 ? 9.239 5.022 0.146 1.00 95.75 225 ASP A CA 1
ATOM 1764 C C . ASP A 1 225 ? 9.881 5.010 1.540 1.00 95.75 225 ASP A C 1
ATOM 1766 O O . ASP A 1 225 ? 9.441 4.306 2.450 1.00 95.75 225 ASP A O 1
ATOM 1770 N N . ASN A 1 226 ? 10.875 5.878 1.729 1.00 93.56 226 ASN A N 1
ATOM 1771 C CA . ASN A 1 226 ? 11.477 6.226 3.016 1.00 93.56 226 ASN A CA 1
ATOM 1772 C C . ASN A 1 226 ? 12.110 5.035 3.753 1.00 93.56 226 ASN A C 1
ATOM 1774 O O . ASN A 1 226 ? 11.637 4.642 4.814 1.00 93.56 226 ASN A O 1
ATOM 1778 N N . ARG A 1 227 ? 13.214 4.491 3.237 1.00 93.06 227 ARG A N 1
ATOM 1779 C CA . ARG A 1 227 ? 14.012 3.404 3.844 1.00 93.06 227 ARG A CA 1
ATOM 1780 C C . ARG A 1 227 ? 13.223 2.118 4.097 1.00 93.06 227 ARG A C 1
ATOM 1782 O O . ARG A 1 227 ? 13.486 1.394 5.062 1.00 93.06 227 ARG A O 1
ATOM 1789 N N . LEU A 1 228 ? 12.258 1.829 3.231 1.00 96.62 228 LEU A N 1
ATOM 1790 C CA . LEU A 1 228 ? 11.459 0.612 3.294 1.00 96.62 228 LEU A CA 1
ATOM 1791 C C . LEU A 1 228 ? 12.334 -0.612 2.980 1.00 96.62 228 LEU A C 1
ATOM 1793 O O . LEU A 1 228 ? 13.167 -0.555 2.071 1.00 96.62 228 LEU A O 1
ATOM 1797 N N . LYS A 1 229 ? 12.160 -1.726 3.702 1.00 97.62 229 LYS A N 1
ATOM 1798 C CA . LYS A 1 229 ? 12.925 -2.954 3.418 1.00 97.62 229 LYS A CA 1
ATOM 1799 C C . LYS A 1 229 ? 12.196 -4.257 3.721 1.00 97.62 229 LYS A C 1
ATOM 1801 O O . LYS A 1 229 ? 11.302 -4.288 4.557 1.00 97.62 229 LYS A O 1
ATOM 1806 N N . HIS A 1 230 ? 12.617 -5.338 3.067 1.00 98.62 230 HIS A N 1
ATOM 1807 C CA . HIS A 1 230 ? 12.050 -6.685 3.225 1.00 98.62 230 HIS A CA 1
ATOM 1808 C C . HIS A 1 230 ? 10.538 -6.717 2.974 1.00 98.62 230 HIS A C 1
ATOM 1810 O O . HIS A 1 230 ? 9.731 -7.069 3.839 1.00 98.62 230 HIS A O 1
ATOM 1816 N N . ILE A 1 231 ? 10.147 -6.325 1.767 1.00 98.75 231 ILE A N 1
ATOM 1817 C CA . ILE A 1 231 ? 8.740 -6.232 1.385 1.00 98.75 231 ILE A CA 1
ATOM 1818 C C . ILE A 1 231 ? 8.465 -7.256 0.306 1.00 98.75 231 ILE A C 1
ATOM 1820 O O . ILE A 1 231 ? 9.199 -7.341 -0.671 1.00 98.75 231 ILE A O 1
ATOM 1824 N N . THR A 1 232 ? 7.404 -8.037 0.461 1.00 98.94 232 THR A N 1
ATOM 1825 C CA . THR A 1 232 ? 6.993 -9.012 -0.547 1.00 98.94 232 THR A CA 1
ATOM 1826 C C . THR A 1 232 ? 5.561 -8.756 -0.976 1.00 98.94 232 THR A C 1
ATOM 1828 O O . THR A 1 232 ? 4.639 -8.866 -0.174 1.00 98.94 232 THR A O 1
ATOM 1831 N N . PHE A 1 233 ? 5.372 -8.503 -2.265 1.00 98.94 233 PHE A N 1
ATOM 1832 C CA . PHE A 1 233 ? 4.083 -8.541 -2.940 1.00 98.94 233 PHE A CA 1
ATOM 1833 C C . PHE A 1 233 ? 3.991 -9.835 -3.748 1.00 98.94 233 PHE A C 1
ATOM 1835 O O . PHE A 1 233 ? 4.909 -10.159 -4.503 1.00 98.94 233 PHE A O 1
ATOM 1842 N N . SER A 1 234 ? 2.892 -10.585 -3.623 1.00 98.88 234 SER A N 1
ATOM 1843 C CA . SER A 1 234 ? 2.692 -11.782 -4.450 1.00 98.88 234 SER A CA 1
ATOM 1844 C C . SER A 1 234 ? 1.254 -12.012 -4.899 1.00 98.88 234 SER A C 1
ATOM 1846 O O . SER A 1 234 ? 0.313 -11.757 -4.149 1.00 98.88 234 SER A O 1
ATOM 1848 N N . SER A 1 235 ? 1.092 -12.570 -6.104 1.00 98.31 235 SER A N 1
ATOM 1849 C CA . SER A 1 235 ? -0.206 -13.009 -6.644 1.00 98.31 235 SER A CA 1
ATOM 1850 C C . SER A 1 235 ? -1.278 -11.916 -6.568 1.00 98.31 235 SER A C 1
ATOM 1852 O O . SER A 1 235 ? -2.297 -12.081 -5.902 1.00 98.31 235 SER A O 1
ATOM 1854 N N . GLY A 1 236 ? -1.023 -10.774 -7.204 1.00 98.56 236 GLY A N 1
ATOM 1855 C CA . GLY A 1 236 ? -1.911 -9.612 -7.162 1.00 98.56 236 GLY A CA 1
ATOM 1856 C C . GLY A 1 236 ? -2.033 -8.902 -8.504 1.00 98.56 236 GLY A C 1
ATOM 1857 O O . GLY A 1 236 ? -1.322 -9.210 -9.464 1.00 98.56 236 GLY A O 1
ATOM 1858 N N . SER A 1 237 ? -2.943 -7.933 -8.571 1.00 98.88 237 SER A N 1
ATOM 1859 C CA . SER A 1 237 ? -3.148 -7.104 -9.756 1.00 98.88 237 SER A CA 1
ATOM 1860 C C . SER A 1 237 ? -3.148 -5.620 -9.413 1.00 98.88 237 SER A C 1
ATOM 1862 O O . SER A 1 237 ? -3.774 -5.190 -8.447 1.00 98.88 237 SER A O 1
ATOM 1864 N N . ILE A 1 238 ? -2.448 -4.845 -10.236 1.00 98.94 238 ILE A N 1
ATOM 1865 C CA . ILE A 1 238 ? -2.330 -3.395 -10.151 1.00 98.94 238 ILE A CA 1
ATOM 1866 C C . ILE A 1 238 ? -2.770 -2.815 -11.492 1.00 98.94 238 ILE A C 1
ATOM 1868 O O . ILE A 1 238 ? -2.063 -2.957 -12.495 1.00 98.94 238 ILE A O 1
ATOM 1872 N N . LYS A 1 239 ? -3.959 -2.210 -11.532 1.00 98.81 239 LYS A N 1
ATOM 1873 C CA . LYS A 1 239 ? -4.651 -1.936 -12.793 1.00 98.81 239 LYS A CA 1
ATOM 1874 C C . LYS A 1 239 ? -5.236 -0.532 -12.889 1.00 98.81 239 LYS A C 1
ATOM 1876 O O . LYS A 1 239 ? -5.925 -0.095 -11.982 1.00 98.81 239 LYS A O 1
ATOM 1881 N N . ASN A 1 240 ? -5.080 0.107 -14.049 1.00 98.81 240 ASN A N 1
ATOM 1882 C CA . ASN A 1 240 ? -5.802 1.335 -14.414 1.00 98.81 240 ASN A CA 1
ATOM 1883 C C . ASN A 1 240 ? -5.661 2.500 -13.414 1.00 98.81 240 ASN A C 1
ATOM 1885 O O . ASN A 1 240 ? -6.518 3.384 -13.367 1.00 98.81 240 ASN A O 1
ATOM 1889 N N . ASN A 1 241 ? -4.591 2.531 -12.620 1.00 98.94 241 ASN A N 1
ATOM 1890 C CA . ASN A 1 241 ? -4.380 3.634 -11.692 1.00 98.94 241 ASN A CA 1
ATOM 1891 C C . ASN A 1 241 ? -4.000 4.906 -12.467 1.00 98.94 241 ASN A C 1
ATOM 1893 O O . ASN A 1 241 ? -3.497 4.853 -13.597 1.00 98.94 241 ASN A O 1
ATOM 1897 N N . GLY A 1 242 ? -4.329 6.055 -11.883 1.00 98.81 242 GLY A N 1
ATOM 1898 C CA . GLY A 1 242 ? -4.271 7.360 -12.525 1.00 98.81 242 GLY A CA 1
ATOM 1899 C C . GLY A 1 242 ? -2.862 7.913 -12.723 1.00 98.81 242 GLY A C 1
ATOM 1900 O O . GLY A 1 242 ? -2.709 8.852 -13.504 1.00 98.81 242 GLY A O 1
ATOM 1901 N N . ASP A 1 243 ? -1.860 7.282 -12.111 1.00 98.62 243 ASP A N 1
ATOM 1902 C CA . ASP A 1 243 ? -0.437 7.513 -12.346 1.00 98.62 243 ASP A CA 1
ATOM 1903 C C . ASP A 1 243 ? 0.302 6.187 -12.647 1.00 98.62 243 ASP A C 1
ATOM 1905 O O . ASP A 1 243 ? -0.074 5.470 -13.585 1.00 98.62 243 ASP A O 1
ATOM 1909 N N . VAL A 1 244 ? 1.371 5.854 -11.913 1.00 98.81 244 VAL A N 1
ATOM 1910 C CA . VAL A 1 244 ? 2.151 4.624 -12.096 1.00 98.81 244 VAL A CA 1
ATOM 1911 C C . VAL A 1 244 ? 1.469 3.424 -11.438 1.00 98.81 244 VAL A C 1
ATOM 1913 O O . VAL A 1 244 ? 0.687 3.559 -10.499 1.00 98.81 244 VAL A O 1
ATOM 1916 N N . GLY A 1 245 ? 1.780 2.211 -11.897 1.00 98.88 245 GLY A N 1
ATOM 1917 C CA . GLY A 1 245 ? 1.364 1.003 -11.183 1.00 98.88 245 GLY A CA 1
ATOM 1918 C C . GLY A 1 245 ? 2.054 0.907 -9.820 1.00 98.88 245 GLY A C 1
ATOM 1919 O O . GLY A 1 245 ? 1.390 0.914 -8.784 1.00 98.88 245 GLY A O 1
ATOM 1920 N N . ILE A 1 246 ? 3.386 0.852 -9.832 1.00 98.88 246 ILE A N 1
ATOM 1921 C CA . ILE A 1 246 ? 4.227 0.821 -8.630 1.00 98.88 246 ILE A CA 1
ATOM 1922 C C . ILE A 1 246 ? 5.213 1.990 -8.667 1.00 98.88 246 ILE A C 1
ATOM 1924 O O . ILE A 1 246 ? 6.030 2.095 -9.584 1.00 98.88 246 ILE A O 1
ATOM 1928 N N . PHE A 1 247 ? 5.169 2.829 -7.639 1.00 98.69 247 PHE A N 1
ATOM 1929 C CA . PHE A 1 247 ? 6.207 3.802 -7.325 1.00 98.69 247 PHE A CA 1
ATOM 1930 C C . PHE A 1 247 ? 7.106 3.239 -6.222 1.00 98.69 247 PHE A C 1
ATOM 1932 O O . PHE A 1 247 ? 6.593 2.756 -5.210 1.00 98.69 247 PHE A O 1
ATOM 1939 N N . ALA A 1 248 ? 8.428 3.305 -6.395 1.00 97.88 248 ALA A N 1
ATOM 1940 C CA . ALA A 1 248 ? 9.360 2.987 -5.318 1.00 97.88 248 ALA A CA 1
ATOM 1941 C C . ALA A 1 248 ? 10.545 3.953 -5.265 1.00 97.88 248 ALA A C 1
ATOM 1943 O O . ALA A 1 248 ? 11.151 4.274 -6.291 1.00 97.88 248 ALA A O 1
ATOM 1944 N N . ARG A 1 249 ? 10.904 4.369 -4.052 1.00 95.25 249 ARG A N 1
ATOM 1945 C CA . ARG A 1 249 ? 12.041 5.250 -3.785 1.00 95.25 249 ARG A CA 1
ATOM 1946 C C . ARG A 1 249 ? 12.713 4.915 -2.454 1.00 95.25 249 ARG A C 1
ATOM 1948 O O . ARG A 1 249 ? 12.060 4.388 -1.563 1.00 95.25 249 ARG A O 1
ATOM 1955 N N . ASP A 1 250 ? 14.027 5.140 -2.362 1.00 94.00 250 ASP A N 1
ATOM 1956 C CA . ASP A 1 250 ? 14.834 4.916 -1.146 1.00 94.00 250 ASP A CA 1
ATOM 1957 C C . ASP A 1 250 ? 14.449 3.628 -0.390 1.00 94.00 250 ASP A C 1
ATOM 1959 O O . ASP A 1 250 ? 13.970 3.665 0.739 1.00 94.00 250 ASP A O 1
ATOM 1963 N N . SER A 1 251 ? 14.539 2.478 -1.054 1.00 95.56 251 SER A N 1
ATOM 1964 C CA . SER A 1 251 ? 14.032 1.205 -0.532 1.00 95.56 251 SER A CA 1
ATOM 1965 C C . SER A 1 251 ? 14.940 0.044 -0.926 1.00 95.56 251 SER A C 1
ATOM 1967 O O . SER A 1 251 ? 15.691 0.111 -1.899 1.00 95.56 251 SER A O 1
ATOM 1969 N N . ALA A 1 252 ? 14.896 -1.044 -0.168 1.00 96.44 252 ALA A N 1
ATOM 1970 C CA . ALA A 1 252 ? 15.715 -2.217 -0.438 1.00 96.44 252 ALA A CA 1
ATOM 1971 C C . ALA A 1 252 ? 14.924 -3.513 -0.304 1.00 96.44 252 ALA A C 1
ATOM 1973 O O . ALA A 1 252 ? 13.947 -3.572 0.434 1.00 96.44 252 ALA A O 1
ATOM 1974 N N . ASP A 1 253 ? 15.386 -4.576 -0.957 1.00 98.38 253 ASP A N 1
ATOM 1975 C CA . ASP A 1 253 ? 14.857 -5.923 -0.729 1.00 98.38 253 ASP A CA 1
ATOM 1976 C C . ASP A 1 253 ? 13.333 -6.002 -0.972 1.00 98.38 253 ASP A C 1
ATOM 1978 O O . ASP A 1 253 ? 12.583 -6.617 -0.203 1.00 98.38 253 ASP A O 1
ATOM 1982 N N . LEU A 1 254 ? 12.864 -5.323 -2.027 1.00 98.69 254 LEU A N 1
ATOM 1983 C CA . LEU A 1 254 ? 11.482 -5.394 -2.488 1.00 98.69 254 LEU A CA 1
ATOM 1984 C C . LEU A 1 254 ? 11.336 -6.563 -3.463 1.00 98.69 254 LEU A C 1
AT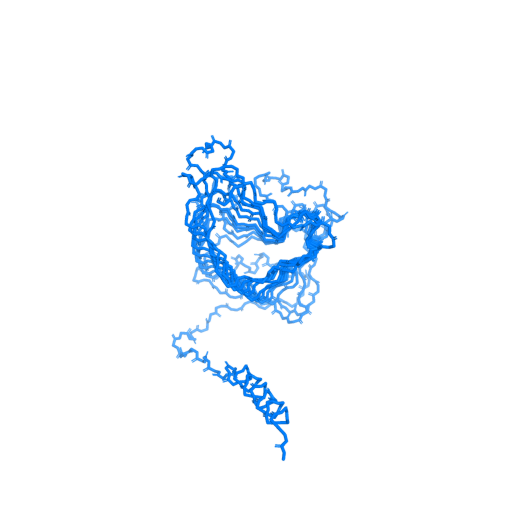OM 1986 O O . LEU A 1 254 ? 12.002 -6.623 -4.497 1.00 98.69 254 LEU A O 1
ATOM 1990 N N . LYS A 1 255 ? 10.426 -7.482 -3.157 1.00 98.88 255 LYS A N 1
ATOM 1991 C CA . LYS A 1 255 ? 10.121 -8.649 -3.978 1.00 98.88 255 LYS A CA 1
ATOM 1992 C C . LYS A 1 255 ? 8.707 -8.566 -4.532 1.00 98.88 255 LYS A C 1
ATOM 1994 O O . LYS A 1 255 ? 7.746 -8.432 -3.779 1.00 98.88 255 LYS A O 1
ATOM 1999 N N . PHE A 1 256 ? 8.579 -8.740 -5.840 1.00 98.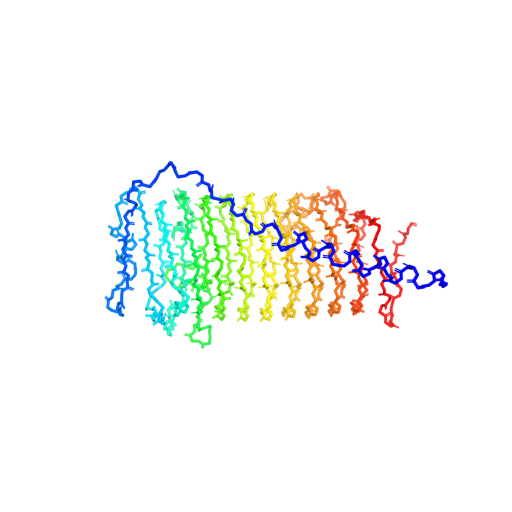94 256 PHE A N 1
ATOM 2000 C CA . PHE A 1 256 ? 7.306 -8.804 -6.547 1.00 98.94 256 PHE A CA 1
ATOM 2001 C C . PHE A 1 256 ? 7.233 -10.121 -7.306 1.00 98.94 256 PHE A C 1
ATOM 2003 O O . PHE A 1 256 ? 8.037 -10.374 -8.200 1.00 98.94 256 PHE A O 1
ATOM 2010 N N . ASP A 1 257 ? 6.276 -10.966 -6.944 1.00 98.88 257 ASP A N 1
ATOM 2011 C CA . ASP A 1 257 ? 6.122 -12.291 -7.535 1.00 98.88 257 ASP A CA 1
ATOM 2012 C C . ASP A 1 257 ? 4.723 -12.481 -8.118 1.00 98.88 257 ASP A C 1
ATOM 2014 O O . ASP A 1 257 ? 3.720 -12.338 -7.418 1.00 98.88 257 ASP A O 1
ATOM 2018 N N . ASN A 1 258 ? 4.643 -12.834 -9.401 1.00 98.81 258 ASN A N 1
ATOM 2019 C CA . ASN A 1 258 ? 3.372 -13.099 -10.074 1.00 98.81 258 ASN A CA 1
ATOM 2020 C C . ASN A 1 258 ? 2.375 -11.922 -9.947 1.00 98.81 258 ASN A C 1
ATOM 2022 O O . ASN A 1 258 ? 1.237 -12.090 -9.500 1.00 98.81 258 ASN A O 1
ATOM 2026 N N . ILE A 1 259 ? 2.827 -10.708 -10.290 1.00 98.88 259 ILE A N 1
ATOM 2027 C CA . ILE A 1 259 ? 1.998 -9.493 -10.280 1.00 98.88 259 ILE A CA 1
ATOM 2028 C C . ILE A 1 259 ? 1.611 -9.101 -11.706 1.00 98.88 259 ILE A C 1
ATOM 2030 O O . ILE A 1 259 ? 2.454 -9.051 -12.604 1.00 98.88 259 ILE A O 1
ATOM 2034 N N . ILE A 1 260 ? 0.334 -8.774 -11.910 1.00 98.88 260 ILE A N 1
ATOM 2035 C CA . ILE A 1 260 ? -0.171 -8.216 -13.170 1.00 98.88 260 ILE A CA 1
ATOM 2036 C C . ILE A 1 260 ? -0.294 -6.699 -13.029 1.00 98.88 260 ILE A C 1
ATOM 2038 O O . ILE A 1 260 ? -1.169 -6.216 -12.316 1.00 98.88 260 ILE A O 1
ATOM 2042 N N . ILE A 1 261 ? 0.553 -5.959 -13.740 1.00 98.94 261 ILE A N 1
ATOM 2043 C CA . ILE A 1 261 ? 0.651 -4.497 -13.727 1.00 98.94 261 ILE A CA 1
ATOM 2044 C C . ILE A 1 261 ? 0.192 -3.979 -15.089 1.00 98.94 261 ILE A C 1
ATOM 2046 O O . ILE A 1 261 ? 0.927 -4.071 -16.079 1.00 98.94 261 ILE A O 1
ATOM 2050 N N . VAL A 1 262 ? -1.043 -3.478 -15.162 1.00 98.81 262 VAL A N 1
ATOM 2051 C CA . VAL A 1 262 ? -1.718 -3.266 -16.448 1.00 98.81 262 VAL A CA 1
ATOM 2052 C C . VAL A 1 262 ? -2.473 -1.948 -16.569 1.00 98.81 262 VAL A C 1
ATOM 2054 O O . VAL A 1 262 ? -3.232 -1.566 -15.684 1.00 98.81 262 VAL A O 1
ATOM 2057 N N . GLY A 1 263 ? -2.330 -1.277 -17.713 1.00 98.62 263 GLY A N 1
ATOM 2058 C CA . GLY A 1 263 ? -3.207 -0.165 -18.089 1.00 98.62 263 GLY A CA 1
ATOM 2059 C C . GLY A 1 263 ? -3.073 1.096 -17.233 1.00 98.62 263 GLY A C 1
ATOM 2060 O O . GLY A 1 263 ? -3.958 1.947 -17.285 1.00 98.62 263 GLY A O 1
ATOM 2061 N N . ASN A 1 264 ? -2.005 1.236 -16.441 1.00 98.88 264 ASN A N 1
ATOM 2062 C CA . ASN A 1 264 ? -1.791 2.429 -15.618 1.00 98.88 264 ASN A CA 1
ATOM 2063 C C . ASN A 1 264 ? -1.483 3.647 -16.511 1.00 98.88 264 ASN A C 1
ATOM 2065 O O . ASN A 1 264 ? -0.915 3.507 -17.604 1.00 98.88 264 ASN A O 1
ATOM 2069 N N . LYS A 1 265 ? -1.909 4.843 -16.081 1.00 98.69 265 LYS A N 1
ATOM 2070 C CA . LYS A 1 265 ? -1.859 6.071 -16.901 1.00 98.69 265 LYS A CA 1
ATOM 2071 C C . LYS A 1 265 ? -0.459 6.667 -17.059 1.00 98.69 265 LYS A C 1
ATOM 2073 O O . LYS A 1 265 ? -0.284 7.559 -17.887 1.00 98.69 265 LYS A O 1
ATOM 2078 N N . SER A 1 266 ? 0.521 6.137 -16.339 1.00 98.44 266 SER A N 1
ATOM 2079 C CA . SER A 1 266 ? 1.947 6.414 -16.491 1.00 98.44 266 SER A CA 1
ATOM 2080 C C . SER A 1 266 ? 2.704 5.091 -16.706 1.00 98.44 266 SER A C 1
ATOM 2082 O O . SER A 1 266 ? 2.297 4.253 -17.516 1.00 98.44 266 SER A O 1
ATOM 2084 N N . HIS A 1 267 ? 3.825 4.887 -16.023 1.00 98.56 267 HIS A N 1
ATOM 2085 C CA . HIS A 1 267 ? 4.634 3.670 -16.074 1.00 98.56 267 HIS A CA 1
ATOM 2086 C C . HIS A 1 267 ? 3.962 2.483 -15.372 1.00 98.56 267 HIS A C 1
ATOM 2088 O O . HIS A 1 267 ? 3.173 2.656 -14.446 1.00 98.56 267 HIS A O 1
ATOM 2094 N N . GLY A 1 268 ? 4.319 1.258 -15.767 1.00 98.69 268 GLY A N 1
ATOM 2095 C CA . GLY A 1 268 ? 4.003 0.083 -14.952 1.00 98.69 268 GLY A CA 1
ATOM 2096 C C . GLY A 1 268 ? 4.717 0.173 -13.601 1.00 98.69 268 GLY A C 1
ATOM 2097 O O . GLY A 1 268 ? 4.066 0.155 -12.561 1.00 98.69 268 GLY A O 1
ATOM 2098 N N . CYS A 1 269 ? 6.033 0.389 -13.629 1.00 98.69 269 CYS A N 1
ATOM 2099 C CA . CYS A 1 269 ? 6.838 0.717 -12.453 1.00 98.69 269 CYS A CA 1
ATOM 2100 C C . CYS A 1 269 ? 7.746 1.920 -12.700 1.00 98.69 269 CYS A C 1
ATOM 2102 O O . CYS A 1 269 ? 8.327 2.037 -13.783 1.00 98.69 269 CYS A O 1
ATOM 2104 N N . PHE A 1 270 ? 7.929 2.743 -11.669 1.00 98.31 270 PHE A N 1
ATOM 2105 C CA . PHE A 1 270 ? 8.921 3.815 -11.620 1.00 98.31 270 PHE A CA 1
ATOM 2106 C C . PHE A 1 270 ? 9.726 3.731 -10.320 1.00 98.31 270 PHE A C 1
ATOM 2108 O O . PHE A 1 270 ? 9.176 3.899 -9.231 1.00 98.31 270 PHE A O 1
ATOM 2115 N N . PHE A 1 271 ? 11.012 3.410 -10.444 1.00 97.06 271 PHE A N 1
ATOM 2116 C CA . PHE A 1 271 ? 11.940 3.165 -9.340 1.00 97.06 271 PHE A CA 1
ATOM 2117 C C . PHE A 1 271 ? 13.031 4.239 -9.360 1.00 97.06 271 PHE A C 1
ATOM 2119 O O . PHE A 1 271 ? 13.699 4.377 -10.382 1.00 97.06 271 PHE A O 1
ATOM 2126 N N . SER A 1 272 ? 13.233 4.995 -8.276 1.00 93.44 272 SER A N 1
ATOM 2127 C CA . SER A 1 272 ? 14.172 6.132 -8.268 1.00 93.44 272 SER A CA 1
ATOM 2128 C C . SER A 1 272 ? 14.969 6.306 -6.974 1.00 93.44 272 SER A C 1
ATOM 2130 O O . SER A 1 272 ? 14.625 5.772 -5.921 1.00 93.44 272 SER A O 1
ATOM 2132 N N . ASN A 1 273 ? 16.005 7.145 -7.034 1.00 89.81 273 ASN A N 1
ATOM 2133 C CA . ASN A 1 273 ? 16.692 7.658 -5.846 1.00 89.81 273 ASN A CA 1
ATOM 2134 C C . ASN A 1 273 ? 15.798 8.570 -4.996 1.00 89.81 273 ASN A C 1
ATOM 2136 O O . ASN A 1 273 ? 14.813 9.135 -5.488 1.00 89.81 273 ASN A O 1
ATOM 2140 N N . GLY A 1 274 ? 16.162 8.725 -3.720 1.00 82.94 274 GLY A N 1
ATOM 2141 C CA . GLY A 1 274 ? 15.554 9.706 -2.821 1.00 82.94 274 GLY A CA 1
ATOM 2142 C C . GLY A 1 274 ? 15.862 11.139 -3.260 1.00 82.94 274 GLY A C 1
ATOM 2143 O O . GLY A 1 274 ? 16.877 11.411 -3.896 1.00 82.94 274 GLY A O 1
ATOM 2144 N N . THR A 1 275 ? 14.987 12.087 -2.923 1.00 80.62 275 THR A N 1
ATOM 2145 C CA . THR A 1 275 ? 15.174 13.496 -3.319 1.00 80.62 275 THR A CA 1
ATOM 2146 C C . THR A 1 275 ? 16.086 14.279 -2.377 1.00 80.62 275 THR A C 1
ATOM 2148 O O . THR A 1 275 ? 16.594 15.323 -2.768 1.00 80.62 275 THR A O 1
ATOM 2151 N N . TRP A 1 276 ? 16.273 13.813 -1.138 1.00 77.25 276 TRP A N 1
ATOM 2152 C CA . TRP A 1 276 ? 16.989 14.560 -0.098 1.00 77.25 276 TRP A CA 1
ATOM 2153 C C . TRP A 1 276 ? 18.489 14.262 -0.025 1.00 77.25 276 TRP A C 1
ATOM 2155 O O . TRP A 1 276 ? 19.240 15.124 0.411 1.00 77.25 276 TRP A O 1
ATOM 2165 N N . GLU A 1 277 ? 18.938 13.099 -0.501 1.00 79.19 277 GLU A N 1
ATOM 2166 C CA . GLU A 1 277 ? 20.357 12.754 -0.660 1.00 79.19 277 GLU A CA 1
ATOM 2167 C C . GLU A 1 277 ? 20.489 11.692 -1.773 1.00 79.19 277 GLU A C 1
ATOM 2169 O O . GLU A 1 277 ? 20.706 10.516 -1.472 1.00 79.19 277 GLU A O 1
ATOM 2174 N N . PRO A 1 278 ? 20.300 12.045 -3.058 1.00 78.69 278 PRO A N 1
ATOM 2175 C CA . PRO A 1 278 ? 20.162 11.069 -4.150 1.00 78.69 278 PRO A CA 1
ATOM 2176 C C . PRO A 1 278 ? 21.386 10.163 -4.336 1.00 78.69 278 PRO A C 1
ATOM 2178 O O . PRO A 1 278 ? 21.259 9.056 -4.843 1.00 78.69 278 PRO A O 1
ATOM 2181 N N . GLU A 1 279 ? 22.559 10.605 -3.883 1.00 79.00 279 GLU A N 1
ATOM 2182 C CA . GLU A 1 279 ? 23.799 9.818 -3.915 1.00 79.00 279 GLU A CA 1
ATOM 2183 C C . GLU A 1 279 ? 23.839 8.727 -2.820 1.00 79.00 279 GLU A C 1
ATOM 2185 O O . GLU A 1 279 ? 24.640 7.801 -2.888 1.00 79.00 279 GLU A O 1
ATOM 2190 N N . LYS A 1 280 ? 23.004 8.851 -1.778 1.00 78.44 280 LYS A N 1
ATOM 2191 C CA . LYS A 1 280 ? 22.969 7.966 -0.594 1.00 78.44 280 LYS A CA 1
ATOM 2192 C C . LYS A 1 280 ? 21.659 7.191 -0.450 1.00 78.44 280 LYS A C 1
ATOM 2194 O O . LYS A 1 280 ? 21.576 6.258 0.349 1.00 78.44 280 LYS A O 1
ATOM 2199 N N . THR A 1 281 ? 20.637 7.600 -1.192 1.00 84.12 281 THR A N 1
ATOM 2200 C CA . THR A 1 281 ? 19.276 7.070 -1.122 1.00 84.12 281 THR A CA 1
ATOM 2201 C C . THR A 1 281 ? 18.929 6.473 -2.471 1.00 84.12 281 THR A C 1
ATOM 2203 O O . THR A 1 281 ? 18.972 7.164 -3.484 1.00 84.12 281 THR A O 1
ATOM 2206 N N . GLY A 1 282 ? 18.602 5.187 -2.492 1.00 87.06 282 GLY A N 1
ATOM 2207 C CA . GLY A 1 282 ? 18.399 4.450 -3.732 1.00 87.06 282 GLY A CA 1
ATOM 2208 C C . GLY A 1 282 ? 17.598 3.177 -3.537 1.00 87.06 282 GLY A C 1
ATOM 2209 O O . GLY A 1 282 ? 17.088 2.892 -2.456 1.00 87.06 282 GLY A O 1
ATOM 2210 N N . ILE A 1 283 ? 17.450 2.444 -4.627 1.00 93.31 283 ILE A N 1
ATOM 2211 C CA . ILE A 1 283 ? 16.569 1.302 -4.799 1.00 93.31 283 ILE A CA 1
ATOM 2212 C C . ILE A 1 283 ? 17.423 0.078 -5.094 1.00 93.31 283 ILE A C 1
ATOM 2214 O O . ILE A 1 283 ? 17.901 -0.098 -6.206 1.00 93.31 283 ILE A O 1
ATOM 2218 N N . ARG A 1 284 ? 17.644 -0.774 -4.092 1.00 94.44 284 ARG A N 1
ATOM 2219 C CA . ARG A 1 284 ? 18.651 -1.851 -4.171 1.00 94.44 284 ARG A CA 1
ATOM 2220 C C . ARG A 1 284 ? 18.104 -3.240 -3.876 1.00 94.44 284 ARG A C 1
ATOM 2222 O O . ARG A 1 284 ? 17.222 -3.379 -3.031 1.00 94.44 284 ARG A O 1
ATOM 2229 N N . ARG A 1 285 ? 18.676 -4.267 -4.510 1.00 96.38 285 ARG A N 1
ATOM 2230 C CA . ARG A 1 285 ? 18.309 -5.682 -4.295 1.00 96.38 285 ARG A CA 1
ATOM 2231 C C . ARG A 1 285 ? 16.820 -5.965 -4.505 1.00 96.38 285 ARG A C 1
ATOM 2233 O O . ARG A 1 285 ? 16.202 -6.709 -3.744 1.00 96.38 285 ARG A O 1
ATOM 2240 N N . ASN A 1 286 ? 16.216 -5.334 -5.508 1.00 97.44 286 ASN A N 1
ATOM 2241 C CA . ASN A 1 286 ? 14.798 -5.531 -5.799 1.00 97.44 286 ASN A CA 1
ATOM 2242 C C . ASN A 1 286 ? 14.618 -6.592 -6.870 1.00 97.44 286 ASN A C 1
ATOM 2244 O O . ASN A 1 286 ? 15.355 -6.638 -7.851 1.00 97.44 286 ASN A O 1
ATOM 2248 N N . PHE A 1 287 ? 13.612 -7.436 -6.684 1.00 98.56 287 PHE A N 1
ATOM 2249 C CA . PHE A 1 287 ? 13.443 -8.641 -7.473 1.00 98.56 287 PHE A CA 1
ATOM 2250 C C . PHE A 1 287 ? 12.014 -8.772 -7.984 1.00 98.56 287 PHE A C 1
ATOM 2252 O O . PHE A 1 287 ? 11.070 -8.909 -7.204 1.00 98.56 287 PHE A O 1
ATOM 2259 N N . PHE A 1 288 ? 11.863 -8.787 -9.305 1.00 98.81 288 PHE A N 1
ATOM 2260 C CA . PHE A 1 288 ? 10.603 -9.107 -9.970 1.00 98.81 288 PHE A CA 1
ATOM 2261 C C . PHE A 1 288 ? 10.687 -10.499 -10.592 1.00 98.81 288 PHE A C 1
ATOM 2263 O O . PHE A 1 288 ? 11.554 -10.750 -11.428 1.00 98.81 288 PHE A O 1
ATOM 2270 N N . SER A 1 289 ? 9.754 -11.386 -10.251 1.00 98.81 289 SER A N 1
ATOM 2271 C CA . SER A 1 289 ? 9.610 -12.704 -10.873 1.00 98.81 289 SER A CA 1
ATOM 2272 C C . SER A 1 289 ? 8.210 -12.924 -11.418 1.00 98.81 289 SER A C 1
ATOM 2274 O O . SER A 1 289 ? 7.216 -12.596 -10.770 1.00 98.81 289 SER A O 1
ATOM 2276 N N . ALA A 1 290 ? 8.129 -13.501 -12.620 1.00 98.62 290 ALA A N 1
ATOM 2277 C CA . ALA A 1 290 ? 6.863 -13.906 -13.237 1.00 98.62 290 ALA A CA 1
ATOM 2278 C C . ALA A 1 290 ? 5.818 -12.773 -13.323 1.00 98.62 290 ALA A C 1
ATOM 2280 O O . ALA A 1 290 ? 4.614 -13.018 -13.278 1.00 98.62 290 ALA A O 1
ATOM 2281 N N . CYS A 1 291 ? 6.266 -11.520 -13.430 1.00 98.88 291 CYS A N 1
ATOM 2282 C CA . CYS A 1 291 ? 5.382 -10.362 -13.486 1.00 98.88 291 CYS A CA 1
ATOM 2283 C C . CYS A 1 291 ? 4.967 -10.049 -14.928 1.00 98.88 291 CYS A C 1
ATOM 2285 O O . CYS A 1 291 ? 5.660 -10.377 -15.891 1.00 98.88 291 CYS A O 1
ATOM 2287 N N . SER A 1 292 ? 3.823 -9.391 -15.087 1.00 98.81 292 SER A N 1
ATOM 2288 C CA . SER A 1 292 ? 3.322 -8.931 -16.383 1.00 98.81 292 SER A CA 1
ATOM 2289 C C . SER A 1 292 ? 3.158 -7.418 -16.375 1.00 98.81 292 SER A C 1
ATOM 2291 O O . SER A 1 292 ? 2.378 -6.895 -15.591 1.00 98.81 292 SER A O 1
ATOM 2293 N N . PHE A 1 293 ? 3.852 -6.730 -17.276 1.00 98.69 293 PHE A N 1
ATOM 2294 C CA . PHE A 1 293 ? 3.808 -5.282 -17.465 1.00 98.69 293 PHE A CA 1
ATOM 2295 C C . PHE A 1 293 ? 3.127 -4.991 -18.799 1.00 98.69 293 PHE A C 1
ATOM 2297 O O . PHE A 1 293 ? 3.750 -5.097 -19.864 1.00 98.69 293 PHE A O 1
ATOM 2304 N N . LEU A 1 294 ? 1.832 -4.690 -18.751 1.00 98.38 294 LEU A N 1
ATOM 2305 C CA . LEU A 1 294 ? 0.962 -4.714 -19.924 1.00 98.38 294 LEU A CA 1
ATOM 2306 C C . LEU A 1 294 ? 0.281 -3.366 -20.156 1.00 98.38 294 LEU A C 1
ATOM 2308 O O . LEU A 1 294 ? -0.305 -2.801 -19.243 1.00 98.38 294 LEU A O 1
ATOM 2312 N N . ASP A 1 295 ? 0.307 -2.863 -21.386 1.00 97.81 295 ASP A N 1
ATOM 2313 C CA . ASP A 1 295 ? -0.540 -1.743 -21.829 1.00 97.81 295 ASP A CA 1
ATOM 2314 C C . ASP A 1 295 ? -0.464 -0.468 -20.959 1.00 97.81 295 ASP A C 1
ATOM 2316 O O . ASP A 1 295 ? -1.397 0.339 -20.944 1.00 97.81 295 ASP A O 1
ATOM 2320 N N . ASN A 1 296 ? 0.640 -0.257 -20.233 1.00 98.31 296 ASN A N 1
ATOM 2321 C CA . ASN A 1 296 ? 0.843 0.963 -19.454 1.00 98.31 296 ASN A CA 1
ATOM 2322 C C . ASN A 1 296 ? 1.165 2.131 -20.399 1.00 98.31 296 ASN A C 1
ATOM 2324 O O . ASN A 1 296 ? 1.800 1.960 -21.445 1.00 98.31 296 ASN A O 1
ATOM 2328 N N . LYS A 1 297 ? 0.722 3.340 -20.051 1.00 97.75 297 LYS A N 1
ATOM 2329 C CA . LYS A 1 297 ? 0.890 4.538 -20.896 1.00 97.75 297 LYS A CA 1
ATOM 2330 C C . LYS A 1 297 ? 2.304 5.116 -20.896 1.00 97.75 297 LYS A C 1
ATOM 2332 O O . LYS A 1 297 ? 2.552 6.082 -21.618 1.00 97.75 297 LYS A O 1
ATOM 2337 N N . GLY A 1 298 ? 3.209 4.539 -20.119 1.00 97.19 298 GLY A N 1
ATOM 2338 C CA . GLY A 1 298 ? 4.632 4.822 -20.118 1.00 97.19 298 GLY A CA 1
ATOM 2339 C C . GLY A 1 298 ? 5.458 3.596 -20.510 1.00 97.19 298 GLY A C 1
ATOM 2340 O O . GLY A 1 298 ? 5.074 2.770 -21.338 1.00 97.19 298 GLY A O 1
ATOM 2341 N N . TRP A 1 299 ? 6.634 3.493 -19.905 1.00 98.06 299 TRP A N 1
ATOM 2342 C CA . TRP A 1 299 ? 7.437 2.269 -19.852 1.00 98.06 299 TRP A CA 1
ATOM 2343 C C . TRP A 1 299 ? 6.757 1.186 -19.011 1.00 98.06 299 TRP A C 1
ATOM 2345 O O . TRP A 1 299 ? 6.087 1.500 -18.028 1.00 98.06 299 TRP A O 1
ATOM 2355 N N . GLY A 1 300 ? 6.971 -0.087 -19.349 1.00 98.31 300 GLY A N 1
ATOM 2356 C CA . GLY A 1 300 ? 6.587 -1.190 -18.464 1.00 98.31 300 GLY A CA 1
ATOM 2357 C C . GLY A 1 300 ? 7.333 -1.111 -17.131 1.00 98.31 300 GLY A C 1
ATOM 2358 O O . GLY A 1 300 ? 6.711 -1.146 -16.076 1.00 98.31 300 GLY A O 1
ATOM 2359 N N . PHE A 1 301 ? 8.647 -0.898 -17.184 1.00 98.50 301 PHE A N 1
ATOM 2360 C CA . PHE A 1 301 ? 9.490 -0.658 -16.015 1.00 98.50 301 PHE A CA 1
ATOM 2361 C C . PHE A 1 301 ? 10.489 0.467 -16.296 1.00 98.50 301 PHE A C 1
ATOM 2363 O O . PHE A 1 301 ? 11.130 0.463 -17.347 1.00 98.50 301 PHE A O 1
ATOM 2370 N N . TRP A 1 302 ? 10.635 1.418 -15.376 1.00 98.00 302 TRP A N 1
ATOM 2371 C CA . TRP A 1 302 ? 11.652 2.464 -15.445 1.00 98.00 302 TRP A CA 1
ATOM 2372 C C . TRP A 1 302 ? 12.476 2.502 -14.156 1.00 98.00 302 TRP A C 1
ATOM 2374 O O . TRP A 1 302 ? 11.946 2.814 -13.092 1.00 98.00 302 TRP A O 1
ATOM 2384 N N . LEU A 1 303 ? 13.774 2.209 -14.275 1.00 96.44 303 LEU A N 1
ATOM 2385 C CA . LEU A 1 303 ? 14.780 2.476 -13.249 1.00 96.44 303 LEU A CA 1
ATOM 2386 C C . LEU A 1 303 ? 15.422 3.846 -13.501 1.00 96.44 303 LEU A C 1
ATOM 2388 O O . LEU A 1 303 ? 16.286 3.990 -14.364 1.00 96.44 303 LEU A O 1
ATOM 2392 N N . ALA A 1 304 ? 14.974 4.846 -12.755 1.00 93.94 304 ALA A N 1
ATOM 2393 C CA . ALA A 1 304 ? 15.467 6.217 -12.753 1.00 93.94 304 ALA A CA 1
ATOM 2394 C C . ALA A 1 304 ? 16.485 6.427 -11.619 1.00 93.94 304 ALA A C 1
ATOM 2396 O O . ALA A 1 304 ? 16.291 7.241 -10.710 1.00 93.94 304 ALA A O 1
ATOM 2397 N N . SER A 1 305 ? 17.547 5.620 -11.622 1.00 87.81 305 SER A N 1
ATOM 2398 C CA . SER A 1 305 ? 18.597 5.666 -10.609 1.00 87.81 305 SER A CA 1
ATOM 2399 C C . SER A 1 305 ? 19.936 5.169 -11.140 1.00 87.81 305 SER A C 1
ATOM 2401 O O . SER A 1 305 ? 19.978 4.213 -11.909 1.00 87.81 305 SER A O 1
ATOM 2403 N N . LYS A 1 306 ? 21.023 5.751 -10.620 1.00 85.88 306 LYS A N 1
ATOM 2404 C CA . LYS A 1 306 ? 22.400 5.272 -10.798 1.00 85.88 306 LYS A CA 1
ATOM 2405 C C . LYS A 1 306 ? 22.653 3.968 -10.032 1.00 85.88 306 LYS A C 1
ATOM 2407 O O . LYS A 1 306 ? 22.014 3.730 -9.007 1.00 85.88 306 LYS A O 1
ATOM 2412 N N . ALA A 1 307 ? 23.597 3.164 -10.511 1.00 80.38 307 ALA A N 1
ATOM 2413 C CA . ALA A 1 307 ? 23.963 1.860 -9.966 1.00 80.38 307 ALA A CA 1
ATOM 2414 C C . ALA A 1 307 ? 24.590 1.961 -8.571 1.00 80.38 307 ALA A C 1
ATOM 2416 O O . ALA A 1 307 ? 24.213 1.192 -7.698 1.00 80.38 307 ALA A O 1
ATOM 2417 N N . ASP A 1 308 ? 25.447 2.958 -8.317 1.00 84.81 308 ASP A N 1
ATOM 2418 C CA . ASP A 1 308 ? 26.119 3.127 -7.015 1.00 84.81 308 ASP A CA 1
ATOM 2419 C C . ASP A 1 308 ? 25.134 3.222 -5.834 1.00 84.81 308 ASP A C 1
ATOM 2421 O O . ASP A 1 308 ? 25.424 2.761 -4.728 1.00 84.81 308 ASP A O 1
ATOM 2425 N N . SER A 1 309 ? 23.948 3.798 -6.065 1.00 84.38 309 SER A N 1
ATOM 2426 C CA . SER A 1 309 ? 22.875 3.912 -5.071 1.00 84.38 309 SER A CA 1
ATOM 2427 C C . SER A 1 309 ? 21.803 2.821 -5.200 1.00 84.38 309 SER A C 1
ATOM 2429 O O . SER A 1 309 ? 21.096 2.542 -4.226 1.00 84.38 309 SER A O 1
ATOM 2431 N N . SER A 1 310 ? 21.704 2.177 -6.367 1.00 90.56 310 SER A N 1
ATOM 2432 C CA . SER A 1 310 ? 20.666 1.200 -6.719 1.00 90.56 310 SER A CA 1
ATOM 2433 C C . SER A 1 310 ? 21.218 -0.084 -7.362 1.00 90.56 310 SER A C 1
ATOM 2435 O O . SER A 1 310 ? 20.812 -0.422 -8.479 1.00 90.56 310 SER A O 1
ATOM 2437 N N . PRO A 1 311 ? 22.130 -0.815 -6.694 1.00 92.88 311 PRO A N 1
ATOM 2438 C CA . PRO A 1 311 ? 22.684 -2.053 -7.234 1.00 92.88 311 PRO A CA 1
ATOM 2439 C C . PRO A 1 311 ? 21.708 -3.233 -7.113 1.00 92.88 311 PRO A C 1
ATOM 2441 O O . PRO A 1 311 ? 20.731 -3.196 -6.352 1.00 92.88 311 PRO A O 1
ATOM 2444 N N . ASP A 1 312 ? 22.034 -4.316 -7.821 1.00 94.50 312 ASP A N 1
ATOM 2445 C CA . ASP A 1 312 ? 21.431 -5.648 -7.671 1.00 94.50 312 ASP A CA 1
ATOM 2446 C C . ASP A 1 312 ? 19.914 -5.699 -7.930 1.00 94.50 312 ASP A C 1
ATOM 2448 O O . ASP A 1 312 ? 19.172 -6.450 -7.293 1.00 94.50 312 ASP A O 1
ATOM 2452 N N . ASN A 1 313 ? 19.408 -4.865 -8.837 1.00 96.88 313 ASN A N 1
ATOM 2453 C CA . ASN A 1 313 ? 18.018 -4.954 -9.270 1.00 96.88 313 ASN A CA 1
ATOM 2454 C C . ASN A 1 313 ? 17.880 -6.006 -10.371 1.00 96.88 313 ASN A C 1
ATOM 2456 O O . ASN A 1 313 ? 18.608 -5.966 -11.362 1.00 96.88 313 ASN A O 1
ATOM 2460 N N . THR A 1 314 ? 16.895 -6.893 -10.248 1.00 98.44 314 THR A N 1
ATOM 2461 C CA . THR A 1 314 ? 16.710 -8.011 -11.178 1.00 98.44 314 THR A CA 1
ATOM 2462 C C . THR A 1 314 ? 15.243 -8.157 -11.585 1.00 98.44 314 THR A C 1
ATOM 2464 O O . THR A 1 314 ? 14.329 -8.134 -10.755 1.00 98.44 314 THR A O 1
ATOM 2467 N N . ILE A 1 315 ? 15.002 -8.383 -12.877 1.00 98.69 315 ILE A N 1
ATOM 2468 C CA . ILE A 1 315 ? 13.699 -8.800 -13.408 1.00 98.69 315 ILE A CA 1
ATOM 2469 C C . ILE A 1 315 ? 13.867 -10.120 -14.150 1.00 98.69 315 ILE A C 1
ATOM 2471 O O . ILE A 1 315 ? 14.623 -10.211 -15.123 1.00 98.69 315 ILE A O 1
ATOM 2475 N N . VAL A 1 316 ? 13.116 -11.140 -13.737 1.00 98.62 316 VAL A N 1
ATOM 2476 C CA . VAL A 1 316 ? 13.168 -12.469 -14.347 1.00 98.62 316 VAL A CA 1
ATOM 2477 C C . VAL A 1 316 ? 11.805 -12.995 -14.767 1.00 98.62 316 VAL A C 1
ATOM 2479 O O . VAL A 1 316 ? 10.779 -12.728 -14.136 1.00 98.62 316 VAL A O 1
ATOM 2482 N N . SER A 1 317 ? 11.806 -13.812 -15.822 1.00 98.44 317 SER A N 1
ATOM 2483 C CA . SER A 1 317 ? 10.641 -14.572 -16.301 1.00 98.44 317 SER A CA 1
ATOM 2484 C C . SER A 1 317 ? 9.373 -13.729 -16.478 1.00 98.44 317 SER A C 1
ATOM 2486 O O . SER A 1 317 ? 8.263 -14.220 -16.292 1.00 98.44 317 SER A O 1
ATOM 2488 N N . SER A 1 318 ? 9.533 -12.446 -16.797 1.00 98.62 318 SER A N 1
ATOM 2489 C CA . SER A 1 318 ? 8.446 -11.473 -16.847 1.00 98.62 318 SER A CA 1
ATOM 2490 C C . SER A 1 318 ? 8.052 -11.140 -18.284 1.00 98.62 318 SER A C 1
ATOM 2492 O O . SER A 1 318 ? 8.833 -11.303 -19.225 1.00 98.62 318 SER A O 1
ATOM 2494 N N . ILE A 1 319 ? 6.820 -10.674 -18.465 1.00 98.44 319 ILE A N 1
ATOM 2495 C CA . ILE A 1 319 ? 6.248 -10.343 -19.770 1.00 98.44 319 ILE A CA 1
ATOM 2496 C C . ILE A 1 319 ? 6.075 -8.833 -19.878 1.00 98.4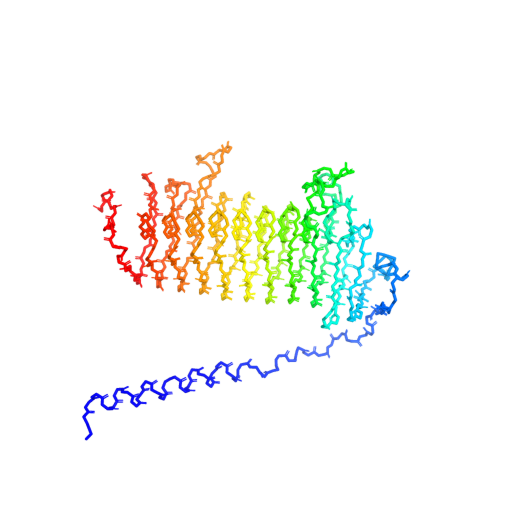4 319 ILE A C 1
ATOM 2498 O O . ILE A 1 319 ? 5.456 -8.211 -19.021 1.00 98.44 319 ILE A O 1
ATOM 2502 N N . PHE A 1 320 ? 6.547 -8.260 -20.980 1.00 98.25 320 PHE A N 1
ATOM 2503 C CA . PHE A 1 320 ? 6.331 -6.862 -21.335 1.00 98.25 320 PHE A CA 1
ATOM 2504 C C . PHE A 1 320 ? 5.598 -6.792 -22.670 1.00 98.25 320 PHE A C 1
ATOM 2506 O O . PHE A 1 320 ? 6.062 -7.357 -23.662 1.00 98.25 320 PHE A O 1
ATOM 2513 N N . SER A 1 321 ? 4.454 -6.110 -22.723 1.00 96.81 321 SER A N 1
ATOM 2514 C CA . SER A 1 321 ? 3.697 -5.953 -23.969 1.00 96.81 321 SER A CA 1
ATOM 2515 C C . SER A 1 321 ? 2.827 -4.703 -23.947 1.00 96.81 321 SER A C 1
ATOM 2517 O O . SER A 1 321 ? 2.300 -4.342 -22.905 1.00 96.81 321 SER A O 1
ATOM 2519 N N . GLY A 1 322 ? 2.688 -4.023 -25.086 1.00 95.56 322 GLY A N 1
ATOM 2520 C CA . GLY A 1 322 ? 1.712 -2.937 -25.247 1.00 95.56 322 GLY A CA 1
ATOM 2521 C C . GLY A 1 322 ? 2.008 -1.632 -24.496 1.00 95.56 322 GLY A C 1
ATOM 2522 O O . GLY A 1 322 ? 1.327 -0.639 -24.737 1.00 95.56 322 GLY A O 1
ATOM 2523 N N . ASN A 1 323 ? 3.049 -1.588 -23.657 1.00 96.50 323 ASN A N 1
ATOM 2524 C CA . ASN A 1 323 ? 3.504 -0.352 -23.018 1.00 96.50 323 ASN A CA 1
ATOM 2525 C C . ASN A 1 323 ? 3.934 0.667 -24.087 1.00 96.50 323 ASN A C 1
ATOM 2527 O O . ASN A 1 323 ? 4.677 0.332 -25.019 1.00 96.50 323 ASN A O 1
ATOM 2531 N N . THR A 1 324 ? 3.448 1.900 -23.987 1.00 95.88 324 THR A N 1
ATOM 2532 C CA . THR A 1 324 ? 3.509 2.871 -25.096 1.00 95.88 324 THR A CA 1
ATOM 2533 C C . THR A 1 324 ? 4.909 3.445 -25.324 1.00 95.88 324 THR A C 1
ATOM 2535 O O . THR A 1 324 ? 5.277 3.663 -26.478 1.00 95.88 324 THR A O 1
ATOM 2538 N N . LEU A 1 325 ? 5.699 3.666 -24.264 1.00 95.50 325 LEU A N 1
ATOM 2539 C CA . LEU A 1 325 ? 7.069 4.187 -24.388 1.00 95.50 325 LEU A CA 1
ATOM 2540 C C . LEU A 1 325 ? 8.095 3.069 -24.593 1.00 95.50 325 LEU A C 1
ATOM 2542 O O . LEU A 1 325 ? 9.148 3.310 -25.175 1.00 95.50 325 LEU A O 1
ATOM 2546 N N . GLY A 1 326 ? 7.757 1.843 -24.192 1.00 94.56 326 GLY A N 1
ATOM 2547 C CA . GLY A 1 326 ? 8.567 0.646 -24.399 1.00 94.56 326 GLY A CA 1
ATOM 2548 C C . GLY A 1 326 ? 8.535 -0.298 -23.199 1.00 94.56 326 GLY A C 1
ATOM 2549 O O . GLY A 1 326 ? 7.835 -0.071 -22.214 1.00 94.56 326 GLY A O 1
ATOM 2550 N N . ALA A 1 327 ? 9.286 -1.395 -23.282 1.00 96.44 327 ALA A N 1
ATOM 2551 C CA . ALA A 1 327 ? 9.295 -2.414 -22.235 1.00 96.44 327 ALA A CA 1
ATOM 2552 C C . ALA A 1 327 ? 9.992 -1.932 -20.957 1.00 96.44 327 ALA A C 1
ATOM 2554 O O . ALA A 1 327 ? 9.366 -1.870 -19.902 1.00 96.44 327 ALA A O 1
ATOM 2555 N N . ILE A 1 328 ? 11.274 -1.586 -21.067 1.00 97.31 328 ILE A N 1
ATOM 2556 C CA . ILE A 1 328 ? 12.152 -1.274 -19.940 1.00 97.31 328 ILE A CA 1
ATOM 2557 C C . ILE A 1 328 ? 12.971 -0.033 -20.298 1.00 97.31 328 ILE A C 1
ATOM 2559 O O . ILE A 1 328 ? 13.486 0.047 -21.415 1.00 97.31 328 ILE A O 1
ATOM 2563 N N . LYS A 1 329 ? 13.104 0.894 -19.347 1.00 96.31 329 LYS A N 1
ATOM 2564 C CA . LYS A 1 329 ? 14.053 2.009 -19.377 1.00 96.31 329 LYS A CA 1
ATOM 2565 C C . LYS A 1 329 ? 14.953 1.947 -18.146 1.00 96.31 329 LYS A C 1
ATOM 2567 O O . LYS A 1 329 ? 14.465 1.763 -17.034 1.00 96.31 329 LYS A O 1
ATOM 2572 N N . VAL A 1 330 ? 16.246 2.136 -18.358 1.00 95.88 330 VAL A N 1
ATOM 2573 C CA . VAL A 1 330 ? 17.240 2.340 -17.303 1.00 95.88 330 VAL A CA 1
ATOM 2574 C C . VAL A 1 330 ? 17.932 3.657 -17.632 1.00 95.88 330 VAL A C 1
ATOM 2576 O O . VAL A 1 330 ? 18.339 3.847 -18.778 1.00 95.88 330 VAL A O 1
ATOM 2579 N N . ASP A 1 331 ? 17.955 4.592 -16.686 1.00 93.88 331 ASP A N 1
ATOM 2580 C CA . ASP A 1 331 ? 18.662 5.864 -16.867 1.00 93.88 331 ASP A CA 1
ATOM 2581 C C . ASP A 1 331 ? 20.187 5.654 -16.844 1.00 93.88 331 ASP A C 1
ATOM 2583 O O . ASP A 1 331 ? 20.683 4.625 -16.383 1.00 93.88 331 ASP A O 1
ATOM 2587 N N . GLU A 1 332 ? 20.935 6.627 -17.374 1.00 87.81 332 GLU A N 1
ATOM 2588 C CA . GLU A 1 332 ? 22.391 6.545 -17.520 1.00 87.81 332 GLU A CA 1
ATOM 2589 C C . GLU A 1 332 ? 23.090 6.201 -16.196 1.00 87.81 332 GLU A C 1
ATOM 2591 O O . GLU A 1 332 ? 22.830 6.797 -15.147 1.00 87.81 332 GLU A O 1
ATOM 2596 N N . GLY A 1 333 ? 23.992 5.219 -16.259 1.00 85.00 333 GLY A N 1
ATOM 2597 C CA . GLY A 1 333 ? 24.724 4.719 -15.099 1.00 85.00 333 GLY A CA 1
ATOM 2598 C C . GLY A 1 333 ? 23.903 3.836 -14.159 1.00 85.00 333 GLY A C 1
ATOM 2599 O O . GLY A 1 333 ? 24.427 3.468 -13.116 1.00 85.00 333 GLY A O 1
ATOM 2600 N N . GLY A 1 334 ? 22.645 3.511 -14.474 1.00 89.06 334 GLY A N 1
ATOM 2601 C CA . GLY A 1 334 ? 21.844 2.518 -13.755 1.00 89.06 334 GLY A CA 1
ATOM 2602 C C . GLY A 1 334 ? 22.170 1.077 -14.155 1.00 89.06 334 GLY A C 1
ATOM 2603 O O . GLY A 1 334 ? 22.627 0.816 -15.266 1.00 89.06 334 GLY A O 1
ATOM 2604 N N . GLU A 1 335 ? 21.884 0.129 -13.261 1.00 92.19 335 GLU A N 1
ATOM 2605 C CA . GLU A 1 335 ? 22.116 -1.302 -13.479 1.00 92.19 335 GLU A CA 1
ATOM 2606 C C . GLU A 1 335 ? 20.836 -2.110 -13.237 1.00 92.19 335 GLU A C 1
ATOM 2608 O O . GLU A 1 335 ? 20.125 -1.912 -12.249 1.00 92.19 335 GLU A O 1
ATOM 2613 N N . LEU A 1 336 ? 20.529 -3.018 -14.168 1.00 96.19 336 LEU A N 1
ATOM 2614 C CA . LEU A 1 336 ? 19.366 -3.896 -14.092 1.00 96.19 336 LEU A CA 1
ATOM 2615 C C . LEU A 1 336 ? 19.665 -5.235 -14.768 1.00 96.19 336 LEU A C 1
ATOM 2617 O O . LEU A 1 336 ? 19.869 -5.308 -15.982 1.00 96.19 336 LEU A O 1
ATOM 2621 N N . GLU A 1 337 ? 19.607 -6.308 -13.993 1.00 97.50 337 GLU A N 1
ATOM 2622 C CA . GLU A 1 337 ? 19.759 -7.667 -14.491 1.00 97.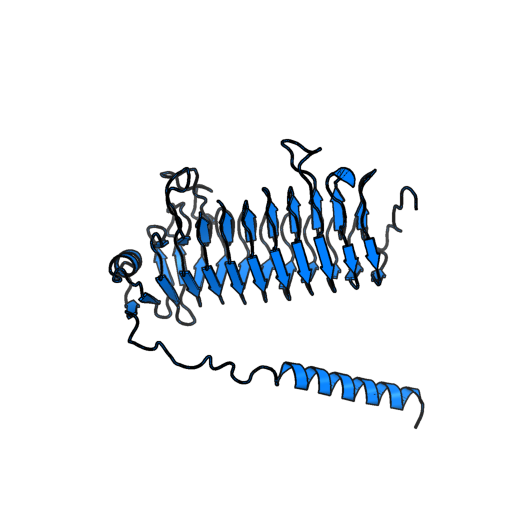50 337 GLU A CA 1
ATOM 2623 C C . GLU A 1 337 ? 18.446 -8.198 -15.075 1.00 97.50 337 GLU A C 1
ATOM 2625 O O . GLU A 1 337 ? 17.367 -8.065 -14.489 1.00 97.50 337 GLU A O 1
ATOM 2630 N N . LEU A 1 338 ? 18.532 -8.850 -16.236 1.00 97.50 338 LEU A N 1
ATOM 2631 C CA . LEU A 1 338 ? 17.375 -9.365 -16.968 1.00 97.50 338 LEU A CA 1
ATOM 2632 C C . LEU A 1 338 ? 17.596 -10.824 -17.372 1.00 97.50 338 LEU A C 1
ATOM 2634 O O . LEU A 1 338 ? 18.535 -11.124 -18.105 1.00 97.50 338 LEU A O 1
ATOM 2638 N N . ALA A 1 339 ? 16.688 -11.727 -16.988 1.00 97.69 339 ALA A N 1
ATOM 2639 C CA . ALA A 1 339 ? 16.773 -13.138 -17.379 1.00 97.69 339 ALA A CA 1
ATOM 2640 C C . ALA A 1 339 ? 15.410 -13.745 -17.747 1.00 97.69 339 ALA A C 1
ATOM 2642 O O . ALA A 1 339 ? 14.438 -13.647 -17.004 1.00 97.69 339 ALA A O 1
ATOM 2643 N N . GLY A 1 340 ? 15.323 -14.415 -18.900 1.00 96.69 340 GLY A N 1
ATOM 2644 C CA . GLY A 1 340 ? 14.114 -15.153 -19.301 1.00 96.69 340 GLY A CA 1
ATOM 2645 C C . GLY A 1 340 ? 12.867 -14.288 -19.544 1.00 96.69 340 GLY A C 1
ATOM 2646 O O . GLY A 1 340 ? 11.755 -14.807 -19.520 1.00 96.69 340 GLY A O 1
ATOM 2647 N N . ASN A 1 341 ? 13.026 -12.979 -19.761 1.00 97.69 341 ASN A N 1
ATOM 2648 C CA . ASN A 1 341 ? 11.907 -12.065 -19.993 1.00 97.69 341 ASN A CA 1
ATOM 2649 C C . ASN A 1 341 ? 11.407 -12.132 -21.443 1.00 97.69 341 ASN A C 1
ATOM 2651 O O . ASN A 1 341 ? 12.198 -12.156 -22.387 1.00 97.69 341 ASN A O 1
ATOM 2655 N N . ALA A 1 342 ? 10.089 -12.089 -21.629 1.00 96.62 342 ALA A N 1
ATOM 2656 C CA . ALA A 1 342 ? 9.454 -12.012 -22.938 1.00 96.62 342 ALA A CA 1
ATOM 2657 C C . ALA A 1 342 ? 9.034 -10.568 -23.239 1.00 96.62 342 ALA A C 1
ATOM 2659 O O . ALA A 1 342 ? 8.092 -10.044 -22.644 1.00 96.62 342 ALA A O 1
ATOM 2660 N N . ILE A 1 343 ? 9.701 -9.931 -24.202 1.00 95.19 343 ILE A N 1
ATOM 2661 C CA . ILE A 1 343 ? 9.362 -8.581 -24.661 1.00 95.19 343 ILE A CA 1
ATOM 2662 C C . ILE A 1 343 ? 8.636 -8.684 -26.000 1.00 95.19 343 ILE A C 1
ATOM 2664 O O . ILE A 1 343 ? 9.220 -9.056 -27.017 1.00 95.19 343 ILE A O 1
ATOM 2668 N N . LYS A 1 344 ? 7.348 -8.344 -26.002 1.00 87.38 344 LYS A N 1
ATOM 2669 C CA . LYS A 1 344 ? 6.548 -8.210 -27.220 1.00 87.38 344 LYS A CA 1
ATOM 2670 C C . LYS A 1 344 ? 6.551 -6.740 -27.641 1.00 87.38 344 LYS A C 1
ATOM 2672 O O . LYS A 1 344 ? 6.092 -5.910 -26.852 1.00 87.38 344 LYS A O 1
ATOM 2677 N N . PRO A 1 345 ? 7.028 -6.405 -28.853 1.00 65.38 345 PRO A N 1
ATOM 2678 C CA . PRO A 1 345 ? 7.070 -5.024 -29.315 1.00 65.38 345 PRO A CA 1
ATOM 2679 C C . PRO A 1 345 ? 5.686 -4.376 -29.235 1.00 65.38 345 PRO A C 1
ATOM 2681 O O . PRO A 1 345 ? 4.691 -4.970 -29.660 1.00 65.38 345 PRO A O 1
ATOM 2684 N N . SER A 1 346 ? 5.617 -3.147 -28.721 1.00 61.25 346 SER A N 1
ATOM 2685 C CA . SER A 1 346 ? 4.517 -2.261 -29.095 1.00 61.25 346 SER A CA 1
ATOM 2686 C C . SER A 1 346 ? 4.703 -1.901 -30.573 1.00 61.25 346 SER A C 1
ATOM 2688 O O . SER A 1 346 ? 5.818 -1.968 -31.093 1.00 61.25 346 SER A O 1
ATOM 2690 N N . ARG A 1 347 ? 3.632 -1.530 -31.285 1.00 54.44 347 ARG A N 1
ATOM 2691 C CA . ARG A 1 347 ? 3.706 -1.238 -32.731 1.00 54.44 347 ARG A CA 1
ATOM 2692 C C . ARG A 1 347 ? 4.721 -0.135 -33.104 1.00 54.44 347 ARG A C 1
ATOM 2694 O O . ARG A 1 347 ? 4.981 0.015 -34.289 1.00 54.44 347 ARG A O 1
ATOM 2701 N N . ASN A 1 348 ? 5.303 0.585 -32.131 1.00 47.06 348 ASN A N 1
ATOM 2702 C CA . ASN A 1 348 ? 6.057 1.813 -32.371 1.00 47.06 348 ASN A CA 1
ATOM 2703 C C . ASN A 1 348 ? 7.492 1.911 -31.819 1.00 47.06 348 ASN A C 1
ATOM 2705 O O . ASN A 1 348 ? 8.134 2.868 -32.218 1.00 47.06 348 ASN A O 1
ATOM 2709 N N . ASN A 1 349 ? 8.045 1.028 -30.970 1.00 45.53 349 ASN A N 1
ATOM 2710 C CA . ASN A 1 349 ? 9.454 1.184 -30.542 1.00 45.53 349 ASN A CA 1
ATOM 2711 C C . ASN A 1 349 ? 10.139 -0.134 -30.141 1.00 45.53 349 ASN A C 1
ATOM 2713 O O . ASN A 1 349 ? 9.742 -0.810 -29.189 1.00 45.53 349 ASN A O 1
ATOM 2717 N N . LEU A 1 350 ? 11.218 -0.456 -30.861 1.00 45.75 350 LEU A N 1
ATOM 2718 C CA . LEU A 1 350 ? 12.265 -1.376 -30.422 1.00 45.75 350 LEU A CA 1
ATOM 2719 C C . LEU A 1 350 ? 13.029 -0.724 -29.263 1.00 45.75 350 LEU A C 1
ATOM 2721 O O . LEU A 1 350 ? 13.185 0.492 -29.216 1.00 45.75 350 LEU A O 1
ATOM 2725 N N . ILE A 1 351 ? 13.474 -1.556 -28.328 1.00 48.16 351 ILE A N 1
ATOM 2726 C CA . ILE A 1 351 ? 14.343 -1.243 -27.189 1.00 48.16 351 ILE A CA 1
ATOM 2727 C C . ILE A 1 351 ? 15.289 -0.063 -27.506 1.00 48.16 351 ILE A C 1
ATOM 2729 O O . ILE A 1 351 ? 16.218 -0.226 -28.296 1.00 48.16 351 ILE A O 1
ATOM 2733 N N . LYS A 1 352 ? 15.095 1.109 -26.879 1.00 44.28 352 LYS A N 1
ATOM 2734 C CA . LYS A 1 352 ? 16.150 2.133 -26.816 1.00 44.28 352 LYS A CA 1
ATOM 2735 C C . LYS A 1 352 ? 17.192 1.652 -25.811 1.00 44.28 352 LYS A C 1
ATOM 2737 O O . LYS A 1 352 ? 17.117 1.950 -24.626 1.00 44.28 352 LYS A O 1
ATOM 2742 N N . LYS A 1 353 ? 18.109 0.825 -26.301 1.00 41.22 353 LYS A N 1
ATOM 2743 C CA . LYS A 1 353 ? 19.388 0.551 -25.657 1.00 41.22 353 LYS A CA 1
ATOM 2744 C C . LYS A 1 353 ? 20.314 1.684 -26.071 1.00 41.22 353 LYS A C 1
ATOM 2746 O O . LYS A 1 353 ? 20.877 1.643 -27.160 1.00 41.22 353 LYS A O 1
ATOM 2751 N N . GLU A 1 354 ? 20.421 2.713 -25.242 1.00 37.72 354 GLU A N 1
ATOM 2752 C CA . GLU A 1 354 ? 21.630 3.531 -25.260 1.00 37.72 354 GLU A CA 1
ATOM 2753 C C . GLU A 1 354 ? 22.720 2.655 -24.627 1.00 37.72 354 GLU A C 1
ATOM 2755 O O . GLU A 1 354 ? 22.826 2.559 -23.414 1.00 37.72 354 GLU A O 1
ATOM 2760 N N . ASN A 1 355 ? 23.431 1.932 -25.499 1.00 33.56 355 ASN A N 1
ATOM 2761 C CA . ASN A 1 355 ? 24.607 1.091 -25.250 1.00 33.56 355 ASN A CA 1
ATOM 2762 C C . ASN A 1 355 ? 24.382 -0.189 -24.411 1.00 33.56 355 ASN A C 1
ATOM 2764 O O . ASN A 1 355 ? 24.293 -0.164 -23.188 1.00 33.56 355 ASN A O 1
ATOM 2768 N N . LEU A 1 356 ? 24.331 -1.331 -25.114 1.00 38.06 356 LEU A N 1
ATOM 2769 C CA . LEU A 1 356 ? 24.798 -2.622 -24.584 1.00 38.06 356 LEU A CA 1
ATOM 2770 C C . LEU A 1 356 ? 26.319 -2.669 -24.612 1.00 38.06 356 LEU A C 1
ATOM 2772 O O . LEU A 1 356 ? 26.860 -2.204 -25.643 1.00 38.06 356 LEU A O 1
#

Sequence (356 aa):
MTIKMRIRFLLQIYMLLIVSLVMTSCSTLSRGNKDSKDQPLIVILSDSDNIQKAINSLPEEGGTVFLKAKQYMLDKGLHINRSNIKLVGENGTRLKLKPNVNQPIILIGSGSEVPDKKINDIVVSDLELDGSKELQSSETDPERPWIRNNGIDIRNANRVWIEKVNIHDTRSGGLVASWNCKNLFINSSMFHNNEFDGIALYDSEDVLVRGFFCFDNKSAGVSLDNRLKHITFSSGSIKNNGDVGIFARDSADLKFDNIIIVGNKSHGCFFSNGTWEPEKTGIRRNFFSACSFLDNKGWGFWLASKADSSPDNTIVSSIFSGNTLGAIKVDEGGELELAGNAI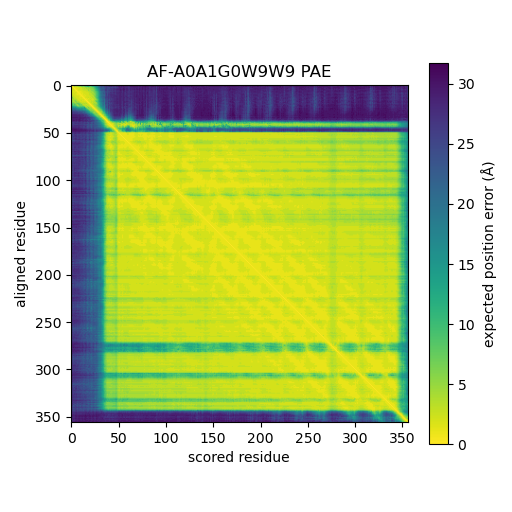KPSRNNLIKKENL